Protein AF-A0A1D6KXY2-F1 (afdb_monomer)

Mean predicted aligned error: 9.14 Å

Nearest PDB structures (foldseek):
  8qtt-assembly4_H  TM=9.570E-01  e=3.063E-18  Arabidopsis thaliana
  1o9c-assembly1_A-2  TM=9.547E-01  e=3.865E-18  Nicotiana tabacum
  5nwk-assembly1_G  TM=9.557E-01  e=6.153E-18  Nicotiana tabacum
  1o9d-assembly1_A-2  TM=9.379E-01  e=3.362E-18  Nicotiana tabacum
  2o98-assembly1_A  TM=8.784E-01  e=1.421E-17  Nicotiana tabacum

Solvent-accessible surface area (backbone atoms only — not comparable to full-atom values): 11262 Å² total; per-residue (Å²): 118,70,71,62,54,52,53,51,51,54,33,46,46,52,69,78,48,56,73,93,70,71,82,67,58,73,51,73,68,55,49,50,41,46,50,52,51,53,49,51,57,53,49,54,51,52,52,51,42,55,53,47,55,54,50,28,55,53,30,50,76,67,69,37,58,73,59,22,52,54,43,48,57,52,41,52,53,50,50,52,53,49,47,54,54,37,52,55,50,46,50,46,36,68,75,44,53,47,77,25,38,88,45,66,70,51,35,30,51,44,32,33,48,48,15,52,40,28,44,57,49,32,72,77,44,60,73,67,62,18,50,56,21,46,50,51,18,51,53,26,41,50,58,20,44,56,50,32,69,75,72,42,59,79,74,34,68,68,49,46,52,42,41,51,56,49,18,49,40,27,37,77,72,64,71,31,56,70,60,13,52,53,46,42,48,64,51,51,68,56,49,72,53,83,88,57,87,78,57,88,60,55,61,62,47,64,77,69,107

Sequence (209 aa):
MCNRSIKKSRAYSLISSPKSGGGEELSVEERNLLSVAYKNVIGARRASWRIISSIEQKEEGRGNEAHAASIRAYRSKIETELARICDGILALLDSHLVPSAGGAESKVFYIKMKGDYHRYLAEFKSGAERKDAAESTMNAYKAAQDIALADLAPTHPIRLGLALNFSVFYYKILNSPDRACNLAKQVCFFSFYPPFVICFHFETLCDLF

Foldseek 3Di:
DVVVVVLLVLLVCCLVCVPPDDLAADDPSNLVSVCVNLCVVLVVLVVVLVVLVVVLVVCVVVVVVVVNVVSVVVSVVSLVVLVVSLVSLLCCLVPHQCVSDPDLLSNLSSLLVNLVSLLSNLLPDDDPSNVVSLVSNVVSLVVSQVSCVVHPDLPRPSNLVSLLVVLVSCVRRVVNNVVSVVSLVSSVVRCPDDDDPPPVPSVVVVVVD

Structure (mmCIF, N/CA/C/O backbone):
data_AF-A0A1D6KXY2-F1
#
_entry.id   AF-A0A1D6KXY2-F1
#
loop_
_atom_site.group_PDB
_atom_site.id
_atom_site.type_symbol
_atom_site.label_atom_id
_atom_site.label_alt_id
_atom_site.label_comp_id
_atom_site.label_asym_id
_atom_site.label_entity_id
_atom_site.label_seq_id
_atom_site.pdbx_PDB_ins_code
_atom_site.Cartn_x
_atom_site.Cartn_y
_atom_site.Cartn_z
_atom_site.occupancy
_atom_site.B_iso_or_equiv
_atom_site.auth_seq_id
_atom_site.auth_comp_id
_atom_site.auth_asym_id
_atom_site.auth_atom_id
_atom_site.pdbx_PDB_model_num
ATOM 1 N N . MET A 1 1 ? -29.856 16.093 -14.958 1.00 49.03 1 MET A N 1
ATOM 2 C CA . MET A 1 1 ? -28.503 16.708 -14.924 1.00 49.03 1 MET A CA 1
ATOM 3 C C . MET A 1 1 ? -28.209 17.477 -13.626 1.00 49.03 1 MET A C 1
ATOM 5 O O . MET A 1 1 ? -27.105 17.330 -13.119 1.00 49.03 1 MET A O 1
ATOM 9 N N . CYS A 1 2 ? -29.175 18.188 -13.024 1.00 52.84 2 CYS A N 1
ATOM 10 C CA . CYS A 1 2 ? -29.006 18.972 -11.782 1.00 52.84 2 CYS A CA 1
ATOM 11 C C . CYS A 1 2 ? -28.380 18.200 -10.590 1.00 52.84 2 CYS A C 1
ATOM 13 O O . CYS A 1 2 ? -27.407 18.644 -9.985 1.00 52.84 2 CYS A O 1
ATOM 15 N N . ASN A 1 3 ? -28.843 16.973 -10.324 1.00 56.81 3 ASN A N 1
ATOM 16 C CA . ASN A 1 3 ? -28.432 16.196 -9.145 1.00 56.81 3 ASN A CA 1
ATOM 17 C C . ASN A 1 3 ? -26.940 15.767 -9.161 1.00 56.81 3 ASN A C 1
ATOM 19 O O . ASN A 1 3 ? -26.303 15.617 -8.122 1.00 56.81 3 ASN A O 1
ATOM 23 N N . ARG A 1 4 ? -26.337 15.602 -10.350 1.00 55.88 4 ARG A N 1
ATOM 24 C CA . ARG A 1 4 ? -24.931 15.171 -10.488 1.00 55.88 4 ARG A CA 1
ATOM 25 C C . ARG A 1 4 ? -23.952 16.322 -10.242 1.00 55.88 4 ARG A C 1
ATOM 27 O O . ARG A 1 4 ? -22.882 16.092 -9.685 1.00 55.88 4 ARG A O 1
ATOM 34 N N . SER A 1 5 ? -24.327 17.542 -10.628 1.00 53.78 5 SER A N 1
ATOM 35 C CA . SER A 1 5 ? -23.527 18.748 -10.385 1.00 53.78 5 SER A CA 1
ATOM 36 C C . SER A 1 5 ? -23.542 19.147 -8.910 1.00 53.78 5 SER A C 1
ATOM 38 O O . SER A 1 5 ? -22.485 19.459 -8.374 1.00 53.78 5 SER A O 1
ATOM 40 N N . ILE A 1 6 ? -24.690 19.026 -8.230 1.00 59.69 6 ILE A N 1
ATOM 41 C CA . ILE A 1 6 ? -24.807 19.293 -6.785 1.00 59.69 6 ILE A CA 1
ATOM 42 C C . ILE A 1 6 ? -23.966 18.301 -5.969 1.00 59.69 6 ILE A C 1
ATOM 44 O O . ILE A 1 6 ? -23.231 18.693 -5.068 1.00 59.69 6 ILE A O 1
ATOM 48 N N . LYS A 1 7 ? -24.002 17.005 -6.311 1.00 58.66 7 LYS A N 1
ATOM 49 C CA . LYS A 1 7 ? -23.151 16.008 -5.637 1.00 58.66 7 LYS A CA 1
ATOM 50 C C . LYS A 1 7 ? -21.661 16.296 -5.830 1.00 58.66 7 LYS A C 1
ATOM 52 O O . LYS A 1 7 ? -20.888 16.134 -4.892 1.00 58.66 7 LYS A O 1
ATOM 57 N N . LYS A 1 8 ? -21.259 16.757 -7.022 1.00 58.88 8 LYS A N 1
ATOM 58 C CA . LYS A 1 8 ? -19.876 17.182 -7.284 1.00 58.88 8 LYS A CA 1
ATOM 59 C C . LYS A 1 8 ? -19.490 18.421 -6.478 1.00 58.88 8 LYS A C 1
ATOM 61 O O . LYS A 1 8 ? -18.405 18.419 -5.913 1.00 58.88 8 LYS A O 1
ATOM 66 N N . SER A 1 9 ? -20.346 19.443 -6.402 1.00 57.75 9 SER A N 1
ATOM 67 C CA . SER A 1 9 ? -20.040 20.660 -5.640 1.00 57.75 9 SER A CA 1
ATOM 68 C C . SER A 1 9 ? -19.969 20.394 -4.138 1.00 57.75 9 SER A C 1
ATOM 70 O O . SER A 1 9 ? -19.040 20.870 -3.498 1.00 57.75 9 SER A O 1
ATOM 72 N N . ARG A 1 10 ? -20.872 19.570 -3.588 1.00 63.81 10 ARG A N 1
ATOM 73 C CA . ARG A 1 10 ? -20.861 19.192 -2.165 1.00 63.81 10 ARG A CA 1
ATOM 74 C C . ARG A 1 10 ? -19.658 18.320 -1.806 1.00 63.81 10 ARG A C 1
ATOM 76 O O . ARG A 1 10 ? -19.055 18.498 -0.755 1.00 63.81 10 ARG A O 1
ATOM 83 N N . ALA A 1 11 ? -19.259 17.407 -2.691 1.00 61.78 11 ALA A N 1
ATOM 84 C CA . ALA A 1 11 ? -18.009 16.678 -2.510 1.00 61.78 11 ALA A CA 1
ATOM 85 C C . ALA A 1 11 ? -16.798 17.619 -2.581 1.00 61.78 11 ALA A C 1
ATOM 87 O O . ALA A 1 11 ? -15.905 17.521 -1.749 1.00 61.78 11 ALA A O 1
ATOM 88 N N . TYR A 1 12 ? -16.786 18.561 -3.530 1.00 62.44 12 TYR A N 1
ATOM 89 C CA . TYR A 1 12 ? -15.715 19.548 -3.636 1.00 62.44 12 TYR A CA 1
ATOM 90 C C . TYR A 1 12 ? -15.635 20.426 -2.386 1.00 62.44 12 TYR A C 1
ATOM 92 O O . TYR A 1 12 ? -14.537 20.621 -1.893 1.00 62.44 12 TYR A O 1
ATOM 100 N N . SER A 1 13 ? -16.763 20.870 -1.817 1.00 63.78 13 SER A N 1
ATOM 101 C CA . SER A 1 13 ? -16.771 21.660 -0.579 1.00 63.78 13 SER A CA 1
ATOM 102 C C . SER A 1 13 ? -16.260 20.871 0.625 1.00 63.78 13 SER A C 1
ATOM 104 O O . SER A 1 13 ? -15.518 21.422 1.428 1.00 63.78 13 SER A O 1
ATOM 106 N N . LEU A 1 14 ? -16.600 19.579 0.731 1.00 63.47 14 LEU A N 1
ATOM 107 C CA . LEU A 1 14 ? -16.055 18.698 1.773 1.00 63.47 14 LEU A CA 1
ATOM 108 C C . LEU A 1 14 ? -14.534 18.503 1.628 1.00 63.47 14 LEU A C 1
ATOM 110 O O . LEU A 1 14 ? -13.845 18.342 2.629 1.00 63.47 14 LEU A O 1
ATOM 114 N N . ILE A 1 15 ? -14.016 18.528 0.393 1.00 61.56 15 ILE A N 1
ATOM 115 C CA . ILE A 1 15 ? -12.585 18.380 0.076 1.00 61.56 15 ILE A CA 1
ATOM 116 C C . ILE A 1 15 ? -11.818 19.697 0.265 1.00 61.56 15 ILE A C 1
ATOM 118 O O . ILE A 1 15 ? -10.699 19.690 0.770 1.00 61.56 15 ILE A O 1
ATOM 122 N N . SER A 1 16 ? -12.385 20.824 -0.169 1.00 57.72 16 SER A N 1
ATOM 123 C CA . SER A 1 16 ? -11.736 22.142 -0.151 1.00 57.72 16 SER A CA 1
ATOM 124 C C . SER A 1 16 ? -11.836 22.838 1.201 1.00 57.72 16 SER A C 1
ATOM 126 O O . SER A 1 16 ? -11.059 23.739 1.502 1.00 57.72 16 SER A O 1
ATOM 128 N N . SER A 1 17 ? -12.824 22.455 1.998 1.00 57.25 17 SER A N 1
ATOM 129 C CA . SER A 1 17 ? -13.054 22.965 3.340 1.00 57.25 17 SER A CA 1
ATOM 130 C C . SER A 1 17 ? -13.476 21.782 4.201 1.00 57.25 17 SER A C 1
ATOM 132 O O . SER A 1 17 ? -14.663 21.657 4.519 1.00 57.25 17 SER A O 1
ATOM 134 N N . PRO A 1 18 ? -12.535 20.884 4.567 1.00 52.81 18 PRO A N 1
ATOM 135 C CA . PRO A 1 18 ? -12.809 19.977 5.670 1.00 52.81 18 PRO A CA 1
ATOM 136 C C . PRO A 1 18 ? -13.243 20.880 6.816 1.00 52.81 18 PRO A C 1
ATOM 138 O O . PRO A 1 18 ? -12.549 21.858 7.083 1.00 52.81 18 PRO A O 1
ATOM 141 N N . LYS A 1 19 ? -14.434 20.672 7.390 1.00 51.97 19 LYS A N 1
ATOM 142 C CA . LYS A 1 19 ? -14.932 21.542 8.460 1.00 51.97 19 LYS A CA 1
ATOM 143 C C . LYS A 1 19 ? -13.846 21.633 9.541 1.00 51.97 19 LYS A C 1
ATOM 145 O O . LYS A 1 19 ? -13.713 20.734 10.360 1.00 51.97 19 LYS A O 1
ATOM 150 N N . SER A 1 20 ? -13.056 22.709 9.543 1.00 43.19 20 SER A N 1
ATOM 151 C CA . SER A 1 20 ? -11.998 22.963 10.527 1.00 43.19 20 SER A CA 1
ATOM 152 C C . SER A 1 20 ? -12.596 23.487 11.838 1.00 43.19 20 SER A C 1
ATOM 154 O O . SER A 1 20 ? -12.025 24.352 12.490 1.00 43.19 20 SER A O 1
ATOM 156 N N . GLY A 1 21 ? -13.763 22.972 12.229 1.00 38.00 21 GLY A N 1
ATOM 157 C CA . GLY A 1 21 ? -14.491 23.383 13.422 1.00 38.00 21 GLY A CA 1
ATOM 158 C C . GLY A 1 21 ? -15.559 22.356 13.787 1.00 38.00 21 GLY A C 1
ATOM 159 O O . GLY A 1 21 ? -16.562 22.244 13.088 1.00 38.00 21 GLY A O 1
ATOM 160 N N . GLY A 1 22 ? -15.318 21.631 14.884 1.00 45.59 22 GLY A N 1
ATOM 161 C CA . GLY A 1 22 ? -16.210 20.633 15.484 1.00 45.59 22 GLY A CA 1
ATOM 162 C C . GLY A 1 22 ? -15.939 19.220 14.974 1.00 45.59 22 GLY A C 1
ATOM 163 O O . GLY A 1 22 ? -16.174 18.944 13.805 1.00 45.59 22 GLY A O 1
ATOM 164 N N . GLY A 1 23 ? -15.444 18.326 15.839 1.00 61.59 23 GLY A N 1
ATOM 165 C CA . GLY A 1 23 ? -15.161 16.910 15.552 1.00 61.59 23 GLY A CA 1
ATOM 166 C C . GLY A 1 23 ? -16.408 16.058 15.283 1.00 61.59 23 GLY A C 1
ATOM 167 O O . GLY A 1 23 ? -16.558 14.989 15.864 1.00 61.59 23 GLY A O 1
ATOM 168 N N . GLU A 1 24 ? -17.314 16.545 14.438 1.00 74.19 24 GLU A N 1
ATOM 169 C CA . GLU A 1 24 ? -18.529 15.856 14.027 1.00 74.19 24 GLU A CA 1
ATOM 170 C C . GLU A 1 24 ? -18.191 14.714 13.062 1.00 74.19 24 GLU A C 1
ATOM 172 O O . GLU A 1 24 ? -17.424 14.866 12.104 1.00 74.19 24 GLU A O 1
ATOM 177 N N . GLU A 1 25 ? -18.787 13.553 13.310 1.00 83.88 25 GLU A N 1
ATOM 178 C CA . GLU A 1 25 ? -18.702 12.412 12.408 1.00 83.88 25 GLU A CA 1
ATOM 179 C C . GLU A 1 25 ? -19.462 12.710 11.105 1.00 83.88 25 GLU A C 1
ATOM 181 O O . GLU A 1 25 ? -20.605 13.170 11.129 1.00 83.88 25 GLU A O 1
ATOM 186 N N . LEU A 1 26 ? -18.856 12.415 9.947 1.00 83.94 26 LEU A N 1
ATOM 187 C CA . LEU A 1 26 ? -19.574 12.498 8.671 1.00 83.94 26 LEU A CA 1
ATOM 188 C C . LEU A 1 26 ? -20.733 11.498 8.643 1.00 83.94 26 LEU A C 1
ATOM 190 O O . LEU A 1 26 ? -20.547 10.308 8.937 1.00 83.94 26 LEU A O 1
ATOM 194 N N . SER A 1 27 ? -21.889 11.957 8.162 1.00 85.31 27 SER A N 1
ATOM 195 C CA . SER A 1 27 ? -23.018 11.074 7.867 1.00 85.31 27 SER A CA 1
ATOM 196 C C . SER A 1 27 ? -22.638 10.002 6.834 1.00 85.31 27 SER A C 1
ATOM 198 O O . SER A 1 27 ? -21.698 10.162 6.048 1.00 85.31 27 SER A O 1
ATOM 200 N N . VAL A 1 28 ? -23.396 8.901 6.786 1.00 81.31 28 VAL A N 1
ATOM 201 C CA . VAL A 1 28 ? -23.182 7.819 5.803 1.00 81.31 28 VAL A CA 1
ATOM 202 C C . VAL A 1 28 ? -23.218 8.358 4.366 1.00 81.31 28 VAL A C 1
ATOM 204 O O . VAL A 1 28 ? -22.409 7.955 3.528 1.00 81.31 28 VAL A O 1
ATOM 207 N N . GLU A 1 29 ? -24.109 9.312 4.073 1.00 83.38 29 GLU A N 1
ATOM 208 C CA . GLU A 1 29 ? -24.184 9.947 2.755 1.00 83.38 29 GLU A CA 1
ATOM 209 C C . GLU A 1 29 ? -22.927 10.774 2.445 1.00 83.38 29 GLU A C 1
ATOM 211 O O . GLU A 1 29 ? -22.356 10.636 1.363 1.00 83.38 29 GLU A O 1
ATOM 216 N N . GLU A 1 30 ? -22.442 11.580 3.392 1.00 84.88 30 GLU A N 1
ATOM 217 C CA . GLU A 1 30 ? -21.239 12.404 3.211 1.00 84.88 30 GLU A CA 1
ATOM 218 C C . GLU A 1 30 ? -19.974 11.557 3.065 1.00 84.88 30 GLU A C 1
ATOM 220 O O . GLU A 1 30 ? -19.158 11.815 2.177 1.00 84.88 30 GLU A O 1
ATOM 225 N N . ARG A 1 31 ? -19.851 10.487 3.857 1.00 86.62 31 ARG A N 1
ATOM 226 C CA . ARG A 1 31 ? -18.776 9.493 3.746 1.00 86.62 31 ARG A CA 1
ATOM 227 C C . ARG A 1 31 ? -18.756 8.832 2.368 1.00 86.62 31 ARG A C 1
ATOM 229 O O . ARG A 1 31 ? -17.699 8.726 1.739 1.00 86.62 31 ARG A O 1
ATOM 236 N N . ASN A 1 32 ? -19.923 8.424 1.871 1.00 83.44 32 ASN A N 1
ATOM 237 C CA . ASN A 1 32 ? -20.054 7.825 0.545 1.00 83.44 32 ASN A CA 1
ATOM 238 C C . ASN A 1 32 ? -19.721 8.829 -0.568 1.00 83.44 32 ASN A C 1
ATOM 240 O O . ASN A 1 32 ? -19.015 8.479 -1.516 1.00 83.44 32 ASN A O 1
ATOM 244 N N . LEU A 1 33 ? -20.169 10.084 -0.449 1.00 86.56 33 LEU A N 1
ATOM 245 C CA . LEU A 1 33 ? -19.841 11.149 -1.402 1.00 86.56 33 LEU A CA 1
ATOM 246 C C . LEU A 1 33 ? -18.334 11.426 -1.454 1.00 86.56 33 LEU A C 1
ATOM 248 O O . LEU A 1 33 ? -17.771 11.483 -2.550 1.00 86.56 33 LEU A O 1
ATOM 252 N N . LEU A 1 34 ? -17.682 11.538 -0.293 1.00 86.94 34 LEU A N 1
ATOM 253 C CA . LEU A 1 34 ? -16.235 11.722 -0.181 1.00 86.94 34 LEU A CA 1
ATOM 254 C C . LEU A 1 34 ? -15.480 10.575 -0.865 1.00 86.94 34 LEU A C 1
ATOM 256 O O . LEU A 1 34 ? -14.610 10.804 -1.708 1.00 86.94 34 LEU A O 1
ATOM 260 N N . SER A 1 35 ? -15.855 9.334 -0.544 1.00 85.38 35 SER A N 1
ATOM 261 C CA . SER A 1 35 ? -15.225 8.136 -1.098 1.00 85.38 35 SER A CA 1
ATOM 262 C C . SER A 1 35 ? -15.372 8.057 -2.616 1.00 85.38 35 SER A C 1
ATOM 264 O O . SER A 1 35 ? -14.388 7.843 -3.326 1.00 85.38 35 SER A O 1
ATOM 266 N N . VAL A 1 36 ? -16.574 8.304 -3.146 1.00 85.75 36 VAL A N 1
ATOM 267 C CA . VAL A 1 36 ? -16.828 8.311 -4.594 1.00 85.75 36 VAL A CA 1
ATOM 268 C C . VAL A 1 36 ? -16.032 9.414 -5.291 1.00 85.75 36 VAL A C 1
ATOM 270 O O . VAL A 1 36 ? -15.468 9.175 -6.362 1.00 85.75 36 VAL A O 1
ATOM 273 N N . ALA A 1 37 ? -15.957 10.610 -4.705 1.00 88.06 37 ALA A N 1
ATOM 274 C CA . ALA A 1 37 ? -15.220 11.727 -5.283 1.00 88.06 37 ALA A CA 1
ATOM 275 C C . ALA A 1 37 ? -13.727 11.411 -5.407 1.00 88.06 37 ALA A C 1
ATOM 277 O O . ALA A 1 37 ? -13.187 11.444 -6.517 1.00 88.06 37 ALA A O 1
ATOM 278 N N . TYR A 1 38 ? -13.082 11.013 -4.309 1.00 89.00 38 TYR A N 1
ATOM 279 C CA . TYR A 1 38 ? -11.666 10.667 -4.349 1.00 89.00 38 TYR A CA 1
ATOM 280 C C . TYR A 1 38 ? -11.391 9.416 -5.191 1.00 89.00 38 TYR A C 1
ATOM 282 O O . TYR A 1 38 ? -10.398 9.403 -5.919 1.00 89.00 38 TYR A O 1
ATOM 290 N N . LYS A 1 39 ? -12.263 8.393 -5.170 1.00 88.31 39 LYS A N 1
ATOM 291 C CA . LYS A 1 39 ? -12.136 7.193 -6.022 1.00 88.31 39 LYS A CA 1
ATOM 292 C C . LYS A 1 39 ? -12.137 7.548 -7.509 1.00 88.31 39 LYS A C 1
ATOM 294 O O . LYS A 1 39 ? -11.349 6.982 -8.263 1.00 88.31 39 LYS A O 1
ATOM 299 N N . ASN A 1 40 ? -12.985 8.482 -7.936 1.00 86.00 40 ASN A N 1
ATOM 300 C CA . ASN A 1 40 ? -13.034 8.919 -9.333 1.00 86.00 40 ASN A CA 1
ATOM 301 C C . ASN A 1 40 ? -11.760 9.669 -9.738 1.00 86.00 40 ASN A C 1
ATOM 303 O O . ASN A 1 40 ? -11.184 9.375 -10.785 1.00 86.00 40 ASN A O 1
ATOM 307 N N . VAL A 1 41 ? -11.301 10.604 -8.899 1.00 89.69 41 VAL A N 1
ATOM 308 C CA . VAL A 1 41 ? -10.096 11.403 -9.172 1.00 89.69 41 VAL A CA 1
ATOM 309 C C . VAL A 1 41 ? -8.854 10.510 -9.224 1.00 89.69 41 VAL A C 1
ATOM 311 O O . VAL A 1 41 ? -8.126 10.521 -10.219 1.00 89.69 41 VAL A O 1
ATOM 314 N N . ILE A 1 42 ? -8.643 9.674 -8.200 1.00 89.81 42 ILE A N 1
ATOM 315 C CA . ILE A 1 42 ? -7.488 8.767 -8.156 1.00 89.81 42 ILE A CA 1
ATOM 316 C C . ILE A 1 42 ? -7.585 7.676 -9.230 1.00 89.81 42 ILE A C 1
ATOM 318 O O . ILE A 1 42 ? -6.575 7.289 -9.812 1.00 89.81 42 ILE A O 1
ATOM 322 N N . GLY A 1 43 ? -8.793 7.193 -9.539 1.00 89.75 43 GLY A N 1
ATOM 323 C CA . GLY A 1 43 ? -9.033 6.174 -10.559 1.00 89.75 43 GLY A CA 1
ATOM 324 C C . GLY A 1 43 ? -8.632 6.644 -11.954 1.00 89.75 43 GLY A C 1
ATOM 325 O O . GLY A 1 43 ? -7.918 5.924 -12.651 1.00 89.75 43 GLY A O 1
ATOM 326 N N . ALA A 1 44 ? -9.014 7.871 -12.324 1.00 90.81 44 ALA A N 1
ATOM 327 C CA . ALA A 1 44 ? -8.620 8.478 -13.593 1.00 90.81 44 ALA A CA 1
ATOM 328 C C . ALA A 1 44 ? -7.093 8.600 -13.709 1.00 90.81 44 ALA A C 1
ATOM 330 O O . ALA A 1 44 ? -6.516 8.187 -14.713 1.00 90.81 44 ALA A O 1
ATOM 331 N N . ARG A 1 45 ? -6.420 9.086 -12.658 1.00 92.81 45 ARG A N 1
ATOM 332 C CA . ARG A 1 45 ? -4.956 9.231 -12.656 1.00 92.81 45 ARG A CA 1
ATOM 333 C C . ARG A 1 45 ? -4.211 7.902 -12.665 1.00 92.81 45 ARG A C 1
ATOM 335 O O . ARG A 1 45 ? -3.240 7.769 -13.401 1.00 92.81 45 ARG A O 1
ATOM 342 N N . ARG A 1 46 ? -4.694 6.889 -11.940 1.00 94.75 46 ARG A N 1
ATOM 343 C CA . ARG A 1 46 ? -4.122 5.532 -11.984 1.00 94.75 46 ARG A CA 1
ATOM 344 C C . ARG A 1 46 ? -4.286 4.886 -13.359 1.00 94.75 46 ARG A C 1
ATOM 346 O O . ARG A 1 46 ? -3.387 4.175 -13.795 1.00 94.75 46 ARG A O 1
ATOM 353 N N . ALA A 1 47 ? -5.406 5.117 -14.047 1.00 94.50 47 ALA A N 1
ATOM 354 C CA . ALA A 1 47 ? -5.590 4.649 -15.420 1.00 94.50 47 ALA A CA 1
ATOM 355 C C . ALA A 1 47 ? -4.599 5.328 -16.378 1.00 94.50 47 ALA A C 1
ATOM 357 O O . ALA A 1 47 ? -3.910 4.630 -17.119 1.00 94.50 47 ALA A O 1
ATOM 358 N N . SER A 1 48 ? -4.457 6.657 -16.300 1.00 95.50 48 SER A N 1
ATOM 359 C CA . SER A 1 48 ? -3.453 7.399 -17.075 1.00 95.50 48 SER A CA 1
ATOM 360 C C . SER A 1 48 ? -2.038 6.891 -16.804 1.00 95.50 48 SER A C 1
ATOM 362 O O . SER A 1 48 ? -1.307 6.620 -17.749 1.00 95.50 48 SER A O 1
ATOM 364 N N . TRP A 1 49 ? -1.675 6.695 -15.534 1.00 97.00 49 TRP A N 1
ATOM 365 C CA . TRP A 1 49 ? -0.363 6.179 -15.151 1.00 97.00 49 TRP A CA 1
ATOM 366 C C . TRP A 1 49 ? -0.084 4.808 -15.775 1.00 97.00 49 TRP A C 1
ATOM 368 O O . TRP A 1 49 ? 0.933 4.652 -16.435 1.00 97.00 49 TRP A O 1
ATOM 378 N N . ARG A 1 50 ? -1.013 3.842 -15.687 1.00 95.00 50 ARG A N 1
ATOM 379 C CA . ARG A 1 50 ? -0.830 2.512 -16.308 1.00 95.00 50 ARG A CA 1
ATOM 380 C C . ARG A 1 50 ? -0.625 2.575 -17.817 1.00 95.00 50 ARG A C 1
ATOM 382 O O . ARG A 1 50 ? 0.205 1.841 -18.344 1.00 95.00 50 ARG A O 1
ATOM 389 N N . ILE A 1 51 ? -1.392 3.423 -18.503 1.00 96.31 51 ILE A N 1
ATOM 390 C CA . ILE A 1 51 ? -1.272 3.598 -19.955 1.00 96.31 51 ILE A CA 1
ATOM 391 C C . ILE A 1 51 ? 0.112 4.153 -20.289 1.00 96.31 51 ILE A C 1
ATOM 393 O O . ILE A 1 51 ? 0.811 3.577 -21.116 1.00 96.31 51 ILE A O 1
ATOM 397 N N . ILE A 1 52 ? 0.528 5.228 -19.617 1.00 96.75 52 ILE A N 1
ATOM 398 C CA . ILE A 1 52 ? 1.820 5.872 -19.864 1.00 96.75 52 ILE A CA 1
ATOM 399 C C . ILE A 1 52 ? 2.987 4.938 -19.528 1.00 96.75 52 ILE A C 1
ATOM 401 O O . ILE A 1 52 ? 3.881 4.806 -20.356 1.00 96.75 52 ILE A O 1
ATOM 405 N N . SER A 1 53 ? 2.946 4.218 -18.403 1.00 95.31 53 SER A N 1
ATOM 406 C CA . SER A 1 53 ? 3.971 3.222 -18.055 1.00 95.31 53 SER A CA 1
ATOM 407 C C . SER A 1 53 ? 4.050 2.083 -19.081 1.00 95.31 53 SER A C 1
ATOM 409 O O . SER A 1 53 ? 5.136 1.606 -19.395 1.00 95.31 53 SER A O 1
ATOM 411 N N . SER A 1 54 ? 2.916 1.654 -19.653 1.00 96.00 54 SER A N 1
ATOM 412 C CA . SER A 1 54 ? 2.906 0.641 -20.719 1.00 96.00 54 SER A CA 1
ATOM 413 C C . SER A 1 54 ? 3.493 1.167 -22.033 1.00 96.00 54 SER A C 1
ATOM 415 O O . SER A 1 54 ? 4.152 0.415 -22.750 1.00 96.00 54 SER A O 1
ATOM 417 N N . ILE A 1 55 ? 3.263 2.442 -22.366 1.00 96.38 55 ILE A N 1
ATOM 418 C CA . ILE A 1 55 ? 3.859 3.077 -23.550 1.00 96.38 55 ILE A CA 1
ATOM 419 C C . ILE A 1 55 ? 5.369 3.266 -23.347 1.00 96.38 55 ILE A C 1
ATOM 421 O O . ILE A 1 55 ? 6.124 2.964 -24.264 1.00 96.38 55 ILE A O 1
ATOM 425 N N . GLU A 1 56 ? 5.812 3.684 -22.155 1.00 95.81 56 GLU A N 1
ATOM 426 C CA .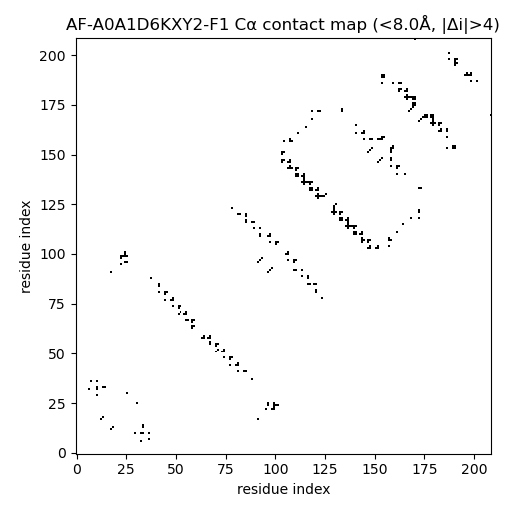 GLU A 1 56 ? 7.239 3.797 -21.806 1.00 95.81 56 GLU A CA 1
ATOM 427 C C . GLU A 1 56 ? 7.961 2.467 -22.030 1.00 95.81 56 GLU A C 1
ATOM 429 O O . GLU A 1 56 ? 8.898 2.423 -22.819 1.00 95.81 56 GLU A O 1
ATOM 434 N N . GLN A 1 57 ? 7.451 1.370 -21.456 1.00 94.50 57 GLN A N 1
ATOM 435 C CA . GLN A 1 57 ? 8.032 0.033 -21.639 1.00 94.50 57 GLN A CA 1
ATOM 436 C C . GLN A 1 57 ? 8.100 -0.399 -23.112 1.00 94.50 57 GLN A C 1
ATOM 438 O O . GLN A 1 57 ? 9.049 -1.065 -23.524 1.00 94.50 57 GLN A O 1
ATOM 443 N N . LYS A 1 58 ? 7.100 -0.036 -23.928 1.00 95.62 58 LYS A N 1
ATOM 444 C CA . LYS A 1 58 ? 7.093 -0.352 -25.366 1.00 95.62 58 LYS A CA 1
ATOM 445 C C . LYS A 1 58 ? 8.139 0.446 -26.142 1.00 95.62 58 LYS A C 1
ATOM 447 O O . LYS A 1 58 ? 8.748 -0.113 -27.049 1.00 95.62 58 LYS A O 1
ATOM 452 N N . GLU A 1 59 ? 8.332 1.724 -25.822 1.00 95.31 59 GLU A N 1
ATOM 453 C CA . GLU A 1 59 ? 9.339 2.565 -26.481 1.00 95.31 59 GLU A CA 1
ATOM 454 C C . GLU A 1 59 ? 10.766 2.219 -26.031 1.00 95.31 59 GLU A C 1
ATOM 456 O O . GLU A 1 59 ? 11.664 2.170 -26.871 1.00 95.31 59 GLU A O 1
ATOM 461 N N . GLU A 1 60 ? 10.964 1.873 -24.754 1.00 93.75 60 GLU A N 1
ATOM 462 C CA . GLU A 1 60 ? 12.225 1.309 -24.246 1.00 93.75 60 GLU A CA 1
ATOM 463 C C . GLU A 1 60 ? 12.568 -0.002 -24.970 1.00 93.75 60 GLU A C 1
ATOM 465 O O . GLU A 1 60 ? 13.674 -0.163 -25.481 1.00 93.75 60 GLU A O 1
ATOM 470 N N . GLY A 1 61 ? 11.595 -0.908 -25.135 1.00 95.25 61 GLY A N 1
ATOM 471 C CA . GLY A 1 61 ? 11.781 -2.156 -25.885 1.00 95.25 61 GLY A CA 1
ATOM 472 C C . GLY A 1 61 ? 12.078 -1.972 -27.383 1.00 95.25 61 GLY A C 1
ATOM 473 O O . GLY A 1 61 ? 12.588 -2.890 -28.021 1.00 95.25 61 GLY A O 1
ATOM 474 N N . ARG A 1 62 ? 11.783 -0.795 -27.953 1.00 95.38 62 ARG A N 1
ATOM 475 C CA . ARG A 1 62 ? 12.126 -0.415 -29.337 1.00 95.38 62 ARG A CA 1
ATOM 476 C C . ARG A 1 62 ? 13.496 0.265 -29.451 1.00 95.38 62 ARG A C 1
ATOM 478 O O . ARG A 1 62 ? 13.906 0.581 -30.564 1.00 95.38 62 ARG A O 1
ATOM 485 N N . GLY A 1 63 ? 14.183 0.519 -28.333 1.00 93.75 63 GLY A N 1
ATOM 486 C CA . GLY A 1 63 ? 15.442 1.270 -28.290 1.00 93.75 63 GLY A CA 1
ATOM 487 C C . GLY A 1 63 ? 15.275 2.769 -28.559 1.00 93.75 63 GLY A C 1
ATOM 488 O O . GLY A 1 63 ? 16.231 3.451 -28.926 1.00 93.75 63 GLY A O 1
ATOM 489 N N . ASN A 1 64 ? 14.058 3.299 -28.417 1.00 92.88 64 ASN A N 1
ATOM 490 C CA . ASN A 1 64 ? 13.741 4.684 -28.743 1.00 92.88 64 ASN A CA 1
ATOM 491 C C . ASN A 1 64 ? 13.926 5.603 -27.525 1.00 92.88 64 ASN A C 1
ATOM 493 O O . ASN A 1 64 ? 12.972 6.180 -26.997 1.00 92.88 64 ASN A O 1
ATOM 497 N N . GLU A 1 65 ? 15.173 5.736 -27.073 1.00 93.25 65 GLU A N 1
ATOM 498 C CA . GLU A 1 65 ? 15.531 6.401 -25.810 1.00 93.25 65 GLU A CA 1
ATOM 499 C C . GLU A 1 65 ? 15.012 7.841 -25.693 1.00 93.25 65 GLU A C 1
ATOM 501 O O . GLU A 1 65 ? 14.571 8.264 -24.624 1.00 93.25 65 GLU A O 1
ATOM 506 N N . ALA A 1 66 ? 14.998 8.601 -26.793 1.00 93.94 66 ALA A N 1
ATOM 507 C CA . ALA A 1 66 ? 14.495 9.975 -26.792 1.00 93.94 66 ALA A CA 1
ATOM 508 C C .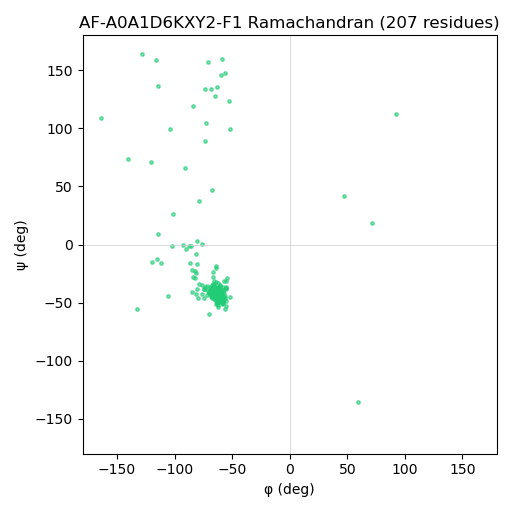 ALA A 1 66 ? 12.986 10.039 -26.489 1.00 93.94 66 ALA A C 1
ATOM 510 O O . ALA A 1 66 ? 12.536 10.875 -25.697 1.00 93.94 66 ALA A O 1
ATOM 511 N N . HIS A 1 67 ? 12.199 9.136 -27.081 1.00 93.31 67 HIS A N 1
ATOM 512 C CA . HIS A 1 67 ? 10.766 9.054 -26.806 1.00 93.31 6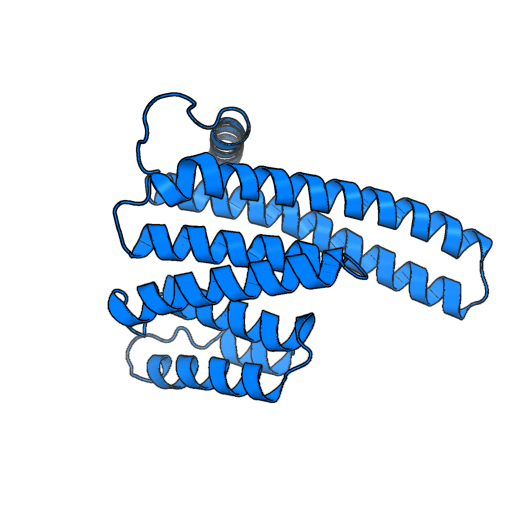7 HIS A CA 1
ATOM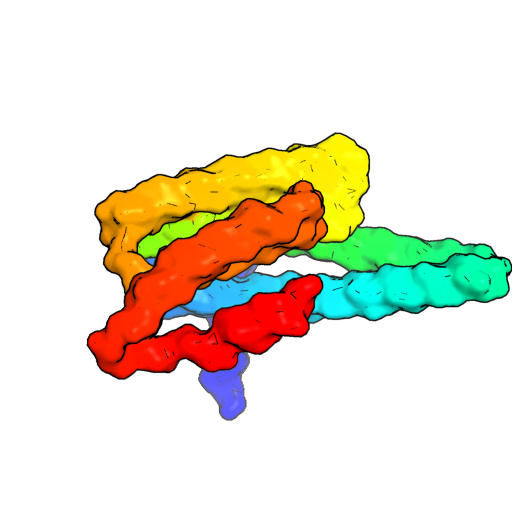 513 C C . HIS A 1 67 ? 10.515 8.490 -25.407 1.00 93.31 67 HIS A C 1
ATOM 515 O O . HIS A 1 67 ? 9.714 9.063 -24.668 1.00 93.31 67 HIS A O 1
ATOM 521 N N . ALA A 1 68 ? 11.245 7.444 -25.007 1.00 95.25 68 ALA A N 1
ATOM 522 C CA . ALA A 1 68 ? 11.171 6.880 -23.662 1.00 95.25 68 ALA A CA 1
ATOM 523 C C . ALA A 1 68 ? 11.448 7.941 -22.582 1.00 95.25 68 ALA A C 1
ATOM 525 O O . ALA A 1 68 ? 10.679 8.065 -21.631 1.00 95.25 68 ALA A O 1
ATOM 526 N N . ALA A 1 69 ? 12.469 8.787 -22.759 1.00 95.69 69 ALA A N 1
ATOM 527 C CA . ALA A 1 69 ? 12.780 9.880 -21.837 1.00 95.69 69 ALA A CA 1
ATOM 528 C C . ALA A 1 69 ? 11.647 10.920 -21.734 1.00 95.69 69 ALA A C 1
ATOM 530 O O . ALA A 1 69 ? 11.300 11.351 -20.631 1.00 95.69 69 ALA A O 1
ATOM 531 N N . SER A 1 70 ? 11.029 11.295 -22.860 1.00 95.94 70 SER A N 1
ATOM 532 C CA . SER A 1 70 ? 9.875 12.207 -22.881 1.00 95.94 70 SER A CA 1
ATOM 533 C C . SER A 1 70 ? 8.659 11.609 -22.159 1.00 95.94 70 SER A C 1
ATOM 535 O O . SER A 1 70 ? 8.023 12.265 -21.326 1.00 95.94 70 SER A O 1
ATOM 537 N N . ILE A 1 71 ? 8.375 10.327 -22.406 1.00 96.88 71 ILE A N 1
ATOM 538 C CA . ILE A 1 71 ? 7.281 9.596 -21.757 1.00 96.88 71 ILE A CA 1
ATOM 539 C C . ILE A 1 71 ? 7.535 9.472 -20.252 1.00 96.88 71 ILE A C 1
ATOM 541 O O . ILE A 1 71 ? 6.628 9.721 -19.459 1.00 96.88 71 ILE A O 1
ATOM 545 N N . ARG A 1 72 ? 8.772 9.178 -19.843 1.00 96.69 72 ARG A N 1
ATOM 546 C CA . ARG A 1 72 ? 9.194 9.103 -18.440 1.00 96.69 72 ARG A CA 1
ATOM 547 C C . ARG A 1 72 ? 8.984 10.421 -17.700 1.00 96.69 72 ARG A C 1
ATOM 549 O O . ARG A 1 72 ? 8.452 10.432 -16.589 1.00 96.69 72 ARG A O 1
ATOM 556 N N . ALA A 1 73 ? 9.333 11.544 -18.329 1.00 96.56 73 ALA A N 1
ATOM 557 C CA . ALA A 1 73 ? 9.070 12.870 -17.774 1.00 96.56 73 ALA A CA 1
ATOM 558 C C . ALA A 1 73 ? 7.561 13.122 -17.593 1.00 96.56 73 ALA A C 1
ATOM 560 O O . ALA A 1 73 ? 7.138 13.694 -16.586 1.00 96.56 73 ALA A O 1
ATOM 561 N N . TYR A 1 74 ? 6.729 12.661 -18.532 1.00 96.62 74 TYR A N 1
ATOM 562 C CA . TYR A 1 74 ? 5.275 12.753 -18.406 1.00 96.62 74 TYR A CA 1
ATOM 563 C C . TYR A 1 74 ? 4.717 11.827 -17.314 1.00 96.62 74 TYR A C 1
ATOM 565 O O . TYR A 1 74 ? 3.880 12.259 -16.518 1.00 96.62 74 TYR A O 1
ATOM 573 N N . ARG A 1 75 ? 5.227 10.593 -17.200 1.00 97.12 75 ARG A N 1
ATOM 574 C CA . ARG A 1 75 ? 4.888 9.669 -16.109 1.00 97.12 75 ARG A CA 1
ATOM 575 C C . ARG A 1 75 ? 5.179 10.292 -14.746 1.00 97.12 75 ARG A C 1
ATOM 577 O O . ARG A 1 75 ? 4.303 10.276 -13.887 1.00 97.12 75 ARG A O 1
ATOM 584 N N . SER A 1 76 ? 6.349 10.907 -14.572 1.00 96.88 76 SER A N 1
ATOM 585 C CA . SER A 1 76 ? 6.740 11.566 -13.317 1.00 96.88 76 SER A CA 1
ATOM 586 C C . SER A 1 76 ? 5.791 12.708 -12.915 1.00 96.88 76 SER A C 1
ATOM 588 O O . SER A 1 76 ? 5.471 12.873 -11.732 1.00 96.88 76 SER A O 1
ATOM 590 N N . LYS A 1 77 ? 5.240 13.454 -13.887 1.00 97.19 77 LYS A N 1
ATOM 591 C CA . LYS A 1 77 ? 4.185 14.452 -13.621 1.00 97.19 77 LYS A CA 1
ATOM 592 C C . LYS A 1 77 ? 2.907 13.794 -13.092 1.00 97.19 77 LYS A C 1
ATOM 594 O O . LYS A 1 77 ? 2.336 14.270 -12.113 1.00 97.19 77 LYS A O 1
ATOM 599 N N . ILE A 1 78 ? 2.482 12.680 -13.695 1.00 96.50 78 ILE A N 1
ATOM 600 C CA . ILE A 1 78 ? 1.311 11.917 -13.233 1.00 96.50 78 ILE A CA 1
ATOM 601 C C . ILE A 1 78 ? 1.546 11.351 -11.826 1.00 96.50 78 ILE A C 1
ATOM 603 O O . ILE A 1 78 ? 0.645 11.405 -10.993 1.00 96.50 78 ILE A O 1
ATOM 607 N N . GLU A 1 79 ? 2.743 10.837 -11.540 1.00 97.56 79 GLU A N 1
ATOM 608 C CA . GLU A 1 79 ? 3.117 10.318 -10.217 1.00 97.56 79 GLU A CA 1
ATOM 609 C C . GLU A 1 79 ? 3.099 11.409 -9.147 1.00 97.56 79 GLU A C 1
ATOM 611 O O . GLU A 1 79 ? 2.569 11.185 -8.061 1.00 97.56 79 GLU A O 1
ATOM 616 N N . THR A 1 80 ? 3.591 12.609 -9.466 1.00 96.88 80 THR A N 1
ATOM 617 C CA . THR A 1 80 ? 3.498 13.777 -8.576 1.00 96.88 80 THR A CA 1
ATOM 618 C C . THR A 1 80 ? 2.039 14.137 -8.276 1.00 96.88 80 THR A C 1
ATOM 620 O O . THR A 1 80 ? 1.681 14.388 -7.125 1.00 96.88 80 THR A O 1
ATOM 623 N N . GLU A 1 81 ? 1.163 14.123 -9.286 1.00 95.19 81 GLU A N 1
ATOM 624 C CA . GLU A 1 81 ? -0.270 14.358 -9.077 1.00 95.19 81 GLU A CA 1
ATOM 625 C C . GLU A 1 81 ? -0.926 13.260 -8.228 1.00 95.19 81 GLU A C 1
ATOM 627 O O . GLU A 1 81 ? -1.712 13.574 -7.333 1.00 95.19 81 GLU A O 1
ATOM 632 N N . LEU A 1 82 ? -0.601 11.988 -8.485 1.00 95.12 82 LEU A N 1
ATOM 633 C CA . LEU A 1 82 ? -1.078 10.846 -7.704 1.00 95.12 82 LEU A CA 1
ATOM 634 C C . LEU A 1 82 ? -0.656 10.957 -6.239 1.00 95.12 82 LEU A C 1
ATOM 636 O O . LEU A 1 82 ? -1.509 10.816 -5.364 1.00 95.12 82 LEU A O 1
ATOM 640 N N . ALA A 1 83 ? 0.623 11.247 -5.983 1.00 96.69 83 ALA A N 1
ATOM 641 C CA . ALA A 1 83 ? 1.158 11.434 -4.640 1.00 96.69 83 ALA A CA 1
ATOM 642 C C . ALA A 1 83 ? 0.411 12.555 -3.913 1.00 96.69 83 ALA A C 1
ATOM 644 O O . ALA A 1 83 ? -0.171 12.310 -2.864 1.00 96.69 83 ALA A O 1
ATOM 645 N N . ARG A 1 84 ? 0.264 13.729 -4.541 1.00 95.56 84 ARG A N 1
ATOM 646 C CA . ARG A 1 84 ? -0.472 14.861 -3.958 1.00 95.56 84 ARG A CA 1
ATOM 647 C C . ARG A 1 84 ? -1.927 14.522 -3.611 1.00 95.56 84 ARG A C 1
ATOM 649 O O . ARG A 1 84 ? -2.438 14.981 -2.592 1.00 95.56 84 ARG A O 1
ATOM 656 N N . ILE A 1 85 ? -2.618 13.749 -4.457 1.00 93.38 85 ILE A N 1
ATOM 657 C CA . ILE A 1 85 ? -3.996 13.306 -4.178 1.00 93.38 85 ILE A CA 1
ATOM 658 C C . ILE A 1 85 ? -4.018 12.358 -2.975 1.00 93.38 85 ILE A C 1
ATOM 660 O O . ILE A 1 85 ? -4.876 12.524 -2.108 1.00 93.38 85 ILE A O 1
ATOM 664 N N . CYS A 1 86 ? -3.104 11.382 -2.927 1.00 95.88 86 CYS A N 1
ATOM 665 C CA . CYS A 1 86 ? -2.972 10.442 -1.813 1.00 95.88 86 CYS A CA 1
ATOM 666 C C . CYS A 1 86 ? -2.637 11.165 -0.504 1.00 95.88 86 CYS A C 1
ATOM 668 O O . CYS A 1 86 ? -3.323 10.952 0.490 1.00 95.88 86 CYS A O 1
ATOM 670 N N . ASP A 1 87 ? -1.653 12.059 -0.507 1.00 95.31 87 ASP A N 1
ATOM 671 C CA . ASP A 1 87 ? -1.224 12.791 0.685 1.00 95.31 87 ASP A CA 1
ATOM 672 C C . ASP A 1 87 ? -2.359 13.660 1.239 1.00 95.31 87 ASP A C 1
ATOM 674 O O . ASP A 1 87 ? -2.600 13.676 2.444 1.00 95.31 87 ASP A O 1
ATOM 678 N N . GLY A 1 88 ? -3.137 14.310 0.363 1.00 92.50 88 GLY A N 1
ATOM 679 C CA . GLY A 1 88 ? -4.285 15.120 0.774 1.00 92.50 88 GLY A CA 1
ATOM 680 C C . GLY A 1 88 ? -5.381 14.323 1.493 1.00 92.50 88 GLY A C 1
ATOM 681 O O . GLY A 1 88 ? -5.913 14.785 2.501 1.00 92.50 88 GLY A O 1
ATOM 682 N N . ILE A 1 89 ? -5.727 13.123 1.009 1.00 93.25 89 ILE A N 1
ATOM 683 C CA . ILE A 1 89 ? -6.729 12.276 1.682 1.00 93.25 89 ILE A CA 1
ATOM 684 C C . ILE A 1 89 ? -6.168 11.583 2.921 1.00 93.25 89 ILE A C 1
ATOM 686 O O . ILE A 1 89 ? -6.893 11.433 3.898 1.00 93.25 89 ILE A O 1
ATOM 690 N N . LEU A 1 90 ? -4.89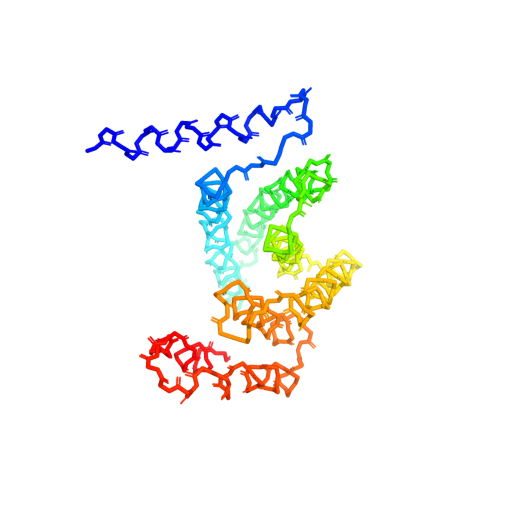5 11.183 2.910 1.00 96.19 90 LEU A N 1
ATOM 691 C CA . LEU A 1 90 ? -4.240 10.597 4.079 1.00 96.19 90 LEU A CA 1
ATOM 692 C C . LEU A 1 90 ? -4.188 11.606 5.231 1.00 96.19 90 LEU A C 1
ATOM 694 O O . LEU A 1 90 ? -4.570 11.261 6.346 1.00 96.19 90 LEU A O 1
ATOM 698 N N . ALA A 1 91 ? -3.841 12.864 4.944 1.00 93.94 91 ALA A N 1
ATOM 699 C CA . ALA A 1 91 ? -3.890 13.943 5.925 1.00 93.94 91 ALA A CA 1
ATOM 700 C C . ALA A 1 91 ? -5.307 14.136 6.491 1.00 93.94 91 ALA A C 1
ATOM 702 O O . ALA A 1 91 ? -5.472 14.177 7.705 1.00 93.94 91 ALA A O 1
ATOM 703 N N . LEU A 1 92 ? -6.334 14.178 5.632 1.00 90.81 92 LEU A N 1
ATOM 704 C CA . LEU A 1 92 ? -7.737 14.308 6.050 1.00 90.81 92 LEU A CA 1
ATOM 705 C C . LEU A 1 92 ? -8.217 13.124 6.912 1.00 90.81 92 LEU A C 1
ATOM 707 O O . LEU A 1 92 ? -8.968 13.310 7.874 1.00 90.81 92 LEU A O 1
ATOM 711 N N . LEU A 1 93 ? -7.801 11.904 6.563 1.00 93.81 93 LEU A N 1
ATOM 712 C CA . LEU A 1 93 ? -8.110 10.697 7.327 1.00 93.81 93 LEU A CA 1
ATOM 713 C C . LEU A 1 93 ? -7.495 10.764 8.725 1.00 93.81 93 LEU A C 1
ATOM 715 O O . LEU A 1 93 ? -8.197 10.504 9.699 1.00 93.81 93 LEU A O 1
ATOM 719 N N . ASP A 1 94 ? -6.225 11.154 8.817 1.00 94.31 94 ASP A N 1
ATOM 720 C CA . ASP A 1 94 ? -5.482 11.176 10.075 1.00 94.31 94 ASP A CA 1
ATOM 721 C C . ASP A 1 94 ? -5.884 12.339 10.988 1.00 94.31 94 ASP A C 1
ATOM 723 O O . ASP A 1 94 ? -5.985 12.149 12.199 1.00 94.31 94 ASP A O 1
ATOM 727 N N . SER A 1 95 ? -6.159 13.526 10.436 1.00 90.50 95 SER A N 1
ATOM 728 C CA . SER A 1 95 ? -6.483 14.710 11.240 1.00 90.50 95 SER A CA 1
ATOM 729 C C . SER A 1 95 ? -7.950 14.798 11.663 1.00 90.50 95 SER A C 1
ATOM 731 O O . SER A 1 95 ? -8.242 15.410 12.691 1.00 90.50 95 SER A O 1
ATOM 733 N N . HIS A 1 96 ? -8.879 14.229 10.885 1.00 87.50 96 HIS A N 1
ATOM 734 C CA . HIS A 1 96 ? -10.315 14.442 11.100 1.00 87.50 96 HIS A CA 1
ATOM 735 C C . HIS A 1 96 ? -11.141 13.156 11.087 1.00 87.50 96 HIS A C 1
ATOM 737 O O . HIS A 1 96 ? -11.846 12.893 12.056 1.00 87.50 96 HIS A O 1
ATOM 743 N N . LEU A 1 97 ? -11.073 12.349 10.023 1.00 91.19 97 LEU A N 1
ATOM 744 C CA . LEU A 1 97 ? -12.071 11.290 9.802 1.00 91.19 97 LEU A CA 1
ATOM 745 C C . LEU A 1 97 ? -11.884 10.068 10.704 1.00 91.19 97 LEU A C 1
ATOM 747 O O . LEU A 1 97 ? -12.862 9.533 11.217 1.00 91.19 97 LEU A O 1
ATOM 751 N N . VAL A 1 98 ? -10.644 9.608 10.898 1.00 92.94 98 VAL A N 1
ATOM 752 C CA . VAL A 1 98 ? -10.358 8.491 11.809 1.00 92.94 98 VAL A CA 1
ATOM 753 C C . VAL A 1 98 ? -10.615 8.903 13.267 1.00 92.94 98 VAL A C 1
ATOM 755 O O . VAL A 1 98 ? -11.279 8.132 13.960 1.00 92.94 98 VAL A O 1
ATOM 758 N N . PRO A 1 99 ? -10.182 10.094 13.740 1.00 92.75 99 PRO A N 1
ATOM 759 C CA . PRO A 1 99 ? -10.517 10.563 15.087 1.00 92.75 99 PRO A CA 1
ATOM 760 C C . PRO A 1 99 ? -12.014 10.782 15.350 1.00 92.75 99 PRO A C 1
ATOM 762 O O . PRO A 1 99 ? -12.449 10.562 16.476 1.00 92.75 99 PRO A O 1
ATOM 765 N N . SER A 1 100 ? -12.806 11.202 14.354 1.00 90.31 100 SER A N 1
ATOM 766 C CA . SER A 1 100 ? -14.249 11.452 14.531 1.00 90.31 100 SER A CA 1
ATOM 767 C C . SER A 1 100 ? -15.134 10.212 14.371 1.00 90.31 100 SER A C 1
ATOM 769 O O . SER A 1 100 ? -16.350 10.305 14.516 1.00 90.31 100 SER A O 1
ATOM 771 N N . ALA A 1 101 ? -14.561 9.045 14.069 1.00 91.50 101 ALA A N 1
ATOM 772 C CA . ALA A 1 101 ? -15.311 7.809 13.875 1.00 91.50 101 ALA A CA 1
ATOM 773 C C . ALA A 1 101 ? -15.845 7.247 15.205 1.00 91.50 101 ALA A C 1
ATOM 775 O O . ALA A 1 101 ? -15.088 6.652 15.974 1.00 91.50 101 ALA A O 1
ATOM 776 N N . GLY A 1 102 ? -17.150 7.393 15.461 1.00 88.31 102 GLY A N 1
ATOM 777 C CA . GLY A 1 102 ? -17.789 6.898 16.683 1.00 88.31 102 GLY A CA 1
ATOM 778 C C . GLY A 1 102 ? -18.139 5.407 16.663 1.00 88.31 102 GLY A C 1
ATOM 779 O O . GLY A 1 102 ? -18.224 4.783 17.719 1.00 88.31 102 GLY A O 1
ATOM 780 N N . GLY A 1 103 ? -18.326 4.815 15.478 1.00 91.69 103 GLY A N 1
ATOM 781 C CA . GLY A 1 103 ? -18.748 3.421 15.310 1.00 91.69 103 GLY A CA 1
ATOM 782 C C . GLY A 1 103 ? -17.709 2.531 14.625 1.00 91.69 103 GLY A C 1
ATOM 783 O O . GLY A 1 103 ? -16.854 2.993 13.868 1.00 91.69 103 GLY A O 1
ATOM 784 N N . ALA A 1 104 ? -17.823 1.215 14.824 1.00 94.75 104 ALA A N 1
ATOM 785 C CA . ALA A 1 104 ? -16.955 0.241 14.160 1.00 94.75 104 ALA A CA 1
ATOM 786 C C . ALA A 1 104 ? -17.027 0.345 12.628 1.00 94.75 104 ALA A C 1
ATOM 788 O O . ALA A 1 104 ? -16.004 0.298 11.947 1.00 94.75 104 ALA A O 1
ATOM 789 N N . GLU A 1 105 ? -18.226 0.561 12.077 1.00 93.62 105 GLU A N 1
ATOM 790 C CA . GLU A 1 105 ? -18.434 0.694 10.635 1.00 93.62 105 GLU A CA 1
ATOM 791 C C . GLU A 1 105 ? -17.609 1.844 10.035 1.00 93.62 105 GLU A C 1
ATOM 793 O O . GLU A 1 105 ? -16.908 1.667 9.033 1.00 93.62 105 GLU A O 1
ATOM 798 N N . SER A 1 106 ? -17.660 3.023 10.660 1.00 93.31 106 SER A N 1
ATOM 799 C CA . SER A 1 106 ? -16.947 4.211 10.195 1.00 93.31 106 SER A CA 1
ATOM 800 C C . SER A 1 106 ? -15.448 4.087 10.381 1.00 93.31 106 SER A C 1
ATOM 802 O O . SER A 1 106 ? -14.684 4.389 9.463 1.00 93.31 106 SER A O 1
ATOM 804 N N . LYS A 1 107 ? -15.027 3.538 11.519 1.00 95.56 107 LYS A N 1
ATOM 805 C CA . LYS A 1 107 ? -13.620 3.301 11.822 1.00 95.56 107 LYS A CA 1
ATOM 806 C C . LYS A 1 107 ? -12.983 2.331 10.828 1.00 95.56 107 LYS A C 1
ATOM 808 O O . LYS A 1 107 ? -11.957 2.659 10.230 1.00 95.56 107 LYS A O 1
ATOM 813 N N . VAL A 1 108 ? -13.618 1.184 10.563 1.00 96.38 108 VAL A N 1
ATOM 814 C CA . VAL A 1 108 ? -13.144 0.224 9.550 1.00 96.38 108 VAL A CA 1
ATOM 815 C C . VAL A 1 108 ? -13.134 0.870 8.168 1.00 96.38 108 VAL A C 1
ATOM 817 O O . VAL A 1 108 ? -12.166 0.698 7.430 1.00 96.38 108 VAL A O 1
ATOM 820 N N . PHE A 1 109 ? -14.163 1.646 7.813 1.00 94.12 109 PHE A N 1
ATOM 821 C CA . PHE A 1 109 ? -14.224 2.331 6.523 1.00 94.12 109 PHE A CA 1
ATOM 822 C C . PHE A 1 109 ? -13.037 3.277 6.303 1.00 94.12 109 PHE A C 1
ATOM 824 O O . PHE A 1 109 ? -12.368 3.189 5.271 1.00 94.12 109 PHE A O 1
ATOM 831 N N . TYR A 1 110 ? -12.753 4.163 7.261 1.00 95.88 110 TYR A N 1
ATOM 832 C CA . TYR A 1 110 ? -11.679 5.149 7.132 1.00 95.88 110 TYR A CA 1
ATOM 833 C C . TYR A 1 110 ? -10.293 4.509 7.195 1.00 95.88 110 TYR A C 1
ATOM 835 O O . TYR A 1 110 ? -9.435 4.836 6.378 1.00 95.88 110 TYR A O 1
ATOM 843 N N . ILE A 1 111 ? -10.072 3.540 8.087 1.00 97.69 111 ILE A N 1
ATOM 844 C CA . ILE A 1 111 ? -8.779 2.849 8.171 1.00 97.69 111 ILE A CA 1
ATOM 845 C C . ILE A 1 111 ? -8.540 1.995 6.912 1.00 97.69 111 ILE A C 1
ATOM 847 O O . ILE A 1 111 ? -7.445 2.014 6.347 1.00 97.69 111 ILE A O 1
ATOM 851 N N . LYS A 1 112 ? -9.569 1.313 6.388 1.00 96.62 112 LYS A N 1
ATOM 852 C CA . LYS A 1 112 ? -9.496 0.642 5.079 1.00 96.62 112 LYS A CA 1
ATOM 853 C C . LYS A 1 112 ? -9.127 1.637 3.977 1.00 96.62 112 LYS A C 1
ATOM 855 O O . LYS A 1 112 ? -8.283 1.330 3.136 1.00 96.62 112 LYS A O 1
ATOM 860 N N . MET A 1 113 ? -9.762 2.810 3.966 1.00 95.62 113 MET A N 1
ATOM 861 C CA . MET A 1 113 ? -9.479 3.867 2.997 1.00 95.62 113 MET A CA 1
ATOM 862 C C . MET A 1 113 ? -8.018 4.326 3.104 1.00 95.62 113 MET A C 1
ATOM 864 O O . MET A 1 113 ? -7.346 4.413 2.080 1.00 95.62 113 MET A O 1
ATOM 868 N N . LYS A 1 114 ? -7.484 4.499 4.320 1.00 97.75 114 LYS A N 1
ATOM 869 C CA . LYS A 1 114 ? -6.060 4.781 4.564 1.00 97.75 114 LYS A CA 1
ATOM 870 C C . LYS A 1 114 ? -5.153 3.716 3.938 1.00 97.75 114 LYS A C 1
ATOM 872 O O . LYS A 1 114 ? -4.238 4.052 3.187 1.00 97.75 114 LYS A O 1
ATOM 877 N N . GLY A 1 115 ? -5.457 2.436 4.166 1.00 98.06 115 GLY A N 1
ATOM 878 C CA . GLY A 1 115 ? -4.742 1.319 3.539 1.00 98.06 115 GLY A CA 1
ATOM 879 C C . GLY A 1 115 ? -4.802 1.354 2.009 1.00 98.06 115 GLY A C 1
ATOM 880 O O . GLY A 1 115 ? -3.789 1.153 1.346 1.00 98.06 115 GLY A O 1
ATOM 881 N N . ASP A 1 116 ? -5.955 1.695 1.426 1.00 96.69 116 ASP A N 1
ATOM 882 C CA . ASP A 1 116 ? -6.103 1.830 -0.026 1.00 96.69 116 ASP A CA 1
ATOM 883 C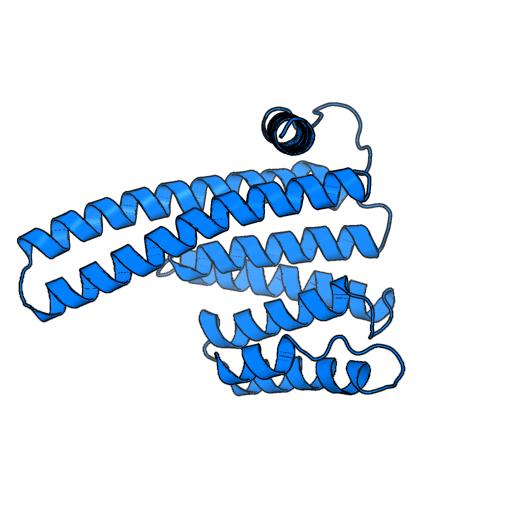 C . ASP A 1 116 ? -5.202 2.919 -0.624 1.00 96.69 116 ASP A C 1
ATOM 885 O O . ASP A 1 116 ? -4.601 2.686 -1.674 1.00 96.69 116 ASP A O 1
ATOM 889 N N . TYR A 1 117 ? -5.081 4.082 0.023 1.00 97.00 117 TYR A N 1
ATOM 890 C CA . TYR A 1 117 ? -4.250 5.181 -0.482 1.00 97.00 117 TYR A CA 1
ATOM 891 C C . TYR A 1 117 ? -2.754 4.933 -0.305 1.00 97.00 117 TYR A C 1
ATOM 893 O O . TYR A 1 117 ? -1.995 5.194 -1.241 1.00 97.00 117 TYR A O 1
ATOM 901 N N . HIS A 1 118 ? -2.326 4.330 0.807 1.00 98.25 118 HIS A N 1
ATOM 902 C CA . HIS A 1 118 ? -0.946 3.849 0.922 1.00 98.25 118 HIS A CA 1
ATOM 903 C C . HIS A 1 118 ? -0.636 2.757 -0.107 1.00 98.25 118 HIS A C 1
ATOM 905 O O . HIS A 1 118 ? 0.434 2.775 -0.717 1.00 98.25 118 HIS A O 1
ATOM 911 N N . ARG A 1 119 ? -1.593 1.867 -0.402 1.00 97.56 119 ARG A N 1
ATOM 912 C CA . ARG A 1 119 ? -1.425 0.859 -1.453 1.00 97.56 119 ARG A CA 1
ATOM 913 C C . ARG A 1 119 ? -1.232 1.510 -2.817 1.00 97.56 119 ARG A C 1
ATOM 915 O O . ARG A 1 119 ? -0.396 1.051 -3.585 1.00 97.56 119 ARG A O 1
ATOM 922 N N . TYR A 1 120 ? -1.985 2.568 -3.126 1.00 96.06 120 TYR A N 1
ATOM 923 C CA . TYR A 1 120 ? -1.810 3.310 -4.376 1.00 96.06 120 TYR A CA 1
ATOM 924 C C . TYR A 1 120 ? -0.443 3.992 -4.458 1.00 96.06 120 TYR A C 1
ATOM 926 O O . TYR A 1 120 ? 0.150 3.958 -5.528 1.00 96.06 120 TYR A O 1
ATOM 934 N N . LEU A 1 121 ? 0.079 4.548 -3.358 1.00 97.44 121 LEU A N 1
ATOM 935 C CA . LEU A 1 121 ? 1.457 5.058 -3.308 1.00 97.44 121 LEU A CA 1
ATOM 936 C C . LEU A 1 121 ? 2.467 3.940 -3.614 1.00 97.44 121 LEU A C 1
ATOM 938 O O . LEU A 1 121 ? 3.345 4.109 -4.457 1.00 97.44 121 LEU A O 1
ATOM 942 N N . ALA A 1 122 ? 2.295 2.761 -3.011 1.00 97.12 122 ALA A N 1
ATOM 943 C CA . ALA A 1 122 ? 3.172 1.614 -3.241 1.00 97.12 122 ALA A CA 1
ATOM 944 C C . ALA A 1 122 ? 3.142 1.083 -4.692 1.00 97.12 122 ALA A C 1
ATOM 946 O O . ALA A 1 122 ? 4.082 0.402 -5.094 1.00 97.12 122 ALA A O 1
ATOM 947 N N . GLU A 1 123 ? 2.103 1.376 -5.491 1.00 94.62 123 GLU A N 1
ATOM 948 C CA . GLU A 1 123 ? 2.021 0.939 -6.897 1.00 94.62 123 GLU A CA 1
ATOM 949 C C . GLU A 1 123 ? 3.107 1.579 -7.773 1.00 94.62 123 GLU A C 1
ATOM 951 O O . GLU A 1 123 ? 3.631 0.899 -8.655 1.00 94.62 123 GLU A O 1
ATOM 956 N N . PHE A 1 124 ? 3.454 2.847 -7.526 1.00 94.25 124 PHE A N 1
ATOM 957 C CA . PHE A 1 124 ? 4.360 3.622 -8.384 1.00 94.25 124 PHE A CA 1
ATOM 958 C C . PHE A 1 124 ? 5.631 4.122 -7.685 1.00 94.25 124 PHE A C 1
ATOM 960 O O . PHE A 1 124 ? 6.577 4.517 -8.361 1.00 94.25 124 PHE A O 1
ATOM 967 N N . LYS A 1 125 ? 5.692 4.100 -6.348 1.00 96.12 125 LYS A N 1
ATOM 968 C CA . LYS A 1 125 ? 6.920 4.408 -5.603 1.00 96.12 125 LYS A CA 1
ATOM 969 C C . LYS A 1 125 ? 7.963 3.292 -5.746 1.00 96.12 125 LYS A C 1
ATOM 971 O O . LYS A 1 125 ? 7.632 2.126 -5.988 1.00 96.12 125 LYS A O 1
ATOM 976 N N . SER A 1 126 ? 9.230 3.645 -5.531 1.00 94.38 126 SER A N 1
ATOM 977 C CA . SER A 1 126 ? 10.392 2.746 -5.597 1.00 94.38 126 SER A CA 1
ATOM 978 C C . SER A 1 126 ? 11.258 2.832 -4.335 1.00 94.38 126 SER A C 1
ATOM 980 O O . SER A 1 126 ? 11.146 3.779 -3.562 1.00 94.38 126 SER A O 1
ATOM 982 N N . GLY A 1 127 ? 12.142 1.850 -4.127 1.00 96.12 127 GLY A N 1
ATOM 983 C CA . GLY A 1 127 ? 13.119 1.874 -3.031 1.00 96.12 127 GLY A CA 1
ATOM 984 C C . GLY A 1 127 ? 12.480 1.968 -1.640 1.00 96.12 127 GLY A C 1
ATOM 985 O O . GLY A 1 127 ? 11.508 1.267 -1.353 1.00 96.12 127 GLY A O 1
ATOM 986 N N . ALA A 1 128 ? 13.034 2.834 -0.784 1.00 97.19 128 ALA A N 1
ATOM 987 C CA . ALA A 1 128 ? 12.562 3.041 0.587 1.00 97.19 128 ALA A CA 1
ATOM 988 C C . ALA A 1 128 ? 11.101 3.517 0.638 1.00 97.19 128 ALA A C 1
ATOM 990 O O . ALA A 1 128 ? 10.299 2.931 1.356 1.00 97.19 128 ALA A O 1
ATOM 991 N N . GLU A 1 129 ? 10.709 4.466 -0.219 1.00 96.75 129 GLU A N 1
ATOM 992 C CA . GLU A 1 129 ? 9.334 4.987 -0.243 1.00 96.75 129 GLU A CA 1
ATOM 993 C C . GLU A 1 129 ? 8.297 3.892 -0.546 1.00 96.75 129 GLU A C 1
ATOM 995 O O . GLU A 1 129 ? 7.195 3.894 0.005 1.00 96.75 129 GLU A O 1
ATOM 1000 N N . ARG A 1 130 ? 8.640 2.924 -1.413 1.00 97.31 130 ARG A N 1
ATOM 1001 C CA . ARG A 1 130 ? 7.767 1.771 -1.691 1.00 97.31 130 ARG A CA 1
ATOM 1002 C C . ARG A 1 130 ? 7.603 0.890 -0.457 1.00 97.31 130 ARG A C 1
ATOM 1004 O O . ARG A 1 130 ? 6.497 0.414 -0.199 1.00 97.31 130 ARG A O 1
ATOM 1011 N N . LYS A 1 131 ? 8.696 0.652 0.271 1.00 97.44 131 LYS A N 1
ATOM 1012 C CA . LYS A 1 131 ? 8.698 -0.156 1.493 1.00 97.44 131 LYS A CA 1
ATOM 1013 C C . LYS A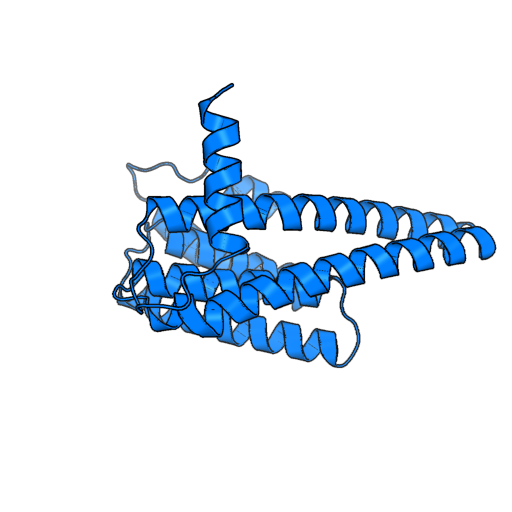 1 131 ? 7.839 0.508 2.571 1.00 97.44 131 LYS A C 1
ATOM 1015 O O . LYS A 1 131 ? 6.937 -0.144 3.087 1.00 97.44 131 LYS A O 1
ATOM 1020 N N . ASP A 1 132 ? 8.020 1.804 2.800 1.00 98.00 132 ASP A N 1
ATOM 1021 C CA . ASP A 1 132 ? 7.260 2.570 3.796 1.00 98.00 132 ASP A CA 1
ATOM 1022 C C . ASP A 1 132 ? 5.759 2.599 3.465 1.00 98.00 132 ASP A C 1
ATOM 1024 O O . ASP A 1 132 ? 4.902 2.408 4.335 1.00 98.00 132 ASP A O 1
ATOM 1028 N N . ALA A 1 133 ? 5.414 2.767 2.182 1.00 98.06 133 ALA A N 1
ATOM 1029 C CA . ALA A 1 133 ? 4.032 2.703 1.719 1.00 98.06 133 ALA A CA 1
ATOM 1030 C C . ALA A 1 133 ? 3.425 1.298 1.898 1.00 98.06 133 ALA A C 1
ATOM 1032 O O . ALA A 1 133 ? 2.264 1.172 2.301 1.00 98.06 133 ALA A O 1
ATOM 1033 N N . ALA A 1 134 ? 4.188 0.230 1.642 1.00 98.06 134 ALA A N 1
ATOM 1034 C CA . ALA A 1 134 ? 3.739 -1.144 1.857 1.00 98.06 134 ALA A CA 1
ATOM 1035 C C . ALA A 1 134 ? 3.544 -1.465 3.350 1.00 98.06 134 ALA A C 1
ATOM 1037 O O . ALA A 1 134 ? 2.532 -2.062 3.718 1.00 98.06 134 ALA A O 1
ATOM 1038 N N . GLU A 1 135 ? 4.455 -1.030 4.220 1.00 98.25 135 GLU A N 1
ATOM 1039 C CA . GLU A 1 135 ? 4.332 -1.193 5.674 1.00 98.25 135 GLU A CA 1
ATOM 1040 C C . GLU A 1 135 ? 3.127 -0.419 6.222 1.00 98.25 135 GLU A C 1
ATOM 1042 O O . GLU A 1 135 ? 2.306 -0.977 6.952 1.00 98.25 135 GLU A O 1
ATOM 1047 N N . SER A 1 136 ? 2.936 0.825 5.778 1.00 98.31 136 SER A N 1
ATOM 1048 C CA . SER A 1 136 ? 1.769 1.639 6.141 1.00 98.31 136 SER A CA 1
ATOM 1049 C C . SER A 1 136 ? 0.454 1.006 5.673 1.00 98.31 136 SER A C 1
ATOM 1051 O O . SER A 1 136 ? -0.531 0.988 6.414 1.00 98.31 136 SER A O 1
ATOM 1053 N N . THR A 1 137 ? 0.444 0.420 4.469 1.00 98.38 137 THR A N 1
ATOM 1054 C CA . THR A 1 137 ? -0.701 -0.342 3.946 1.00 98.38 137 THR A CA 1
ATOM 1055 C C . THR A 1 137 ? -1.014 -1.550 4.826 1.00 98.38 137 THR A C 1
ATOM 1057 O O . THR A 1 137 ? -2.169 -1.758 5.199 1.00 98.38 137 THR A O 1
ATOM 1060 N N . MET A 1 138 ? 0.010 -2.334 5.179 1.00 98.12 138 MET A N 1
ATOM 1061 C CA . MET A 1 138 ? -0.125 -3.515 6.033 1.00 98.12 138 MET A CA 1
ATOM 1062 C C . MET A 1 138 ? -0.704 -3.148 7.401 1.00 98.12 138 MET A C 1
ATOM 1064 O O . MET A 1 138 ? -1.649 -3.788 7.858 1.00 98.12 138 MET A O 1
ATOM 1068 N N . ASN A 1 139 ? -0.162 -2.108 8.035 1.00 98.25 139 ASN A N 1
ATOM 1069 C CA . ASN A 1 139 ? -0.594 -1.665 9.358 1.00 98.25 139 ASN A CA 1
ATOM 1070 C C . ASN A 1 139 ? -2.048 -1.184 9.340 1.00 98.25 139 ASN A C 1
ATOM 1072 O O . ASN A 1 139 ? -2.836 -1.579 10.198 1.00 98.25 139 ASN A O 1
ATOM 1076 N N . ALA A 1 140 ? -2.431 -0.397 8.329 1.00 98.38 140 ALA A N 1
ATOM 1077 C CA . ALA A 1 140 ? -3.805 0.063 8.175 1.00 98.38 140 ALA A CA 1
ATOM 1078 C C . ALA A 1 140 ? -4.776 -1.106 7.940 1.00 98.38 140 ALA A C 1
ATOM 1080 O O . ALA A 1 140 ? -5.783 -1.218 8.636 1.00 98.38 140 ALA A O 1
ATOM 1081 N N . TYR A 1 141 ? -4.483 -2.020 7.008 1.00 98.12 141 TYR A N 1
ATOM 1082 C CA . TYR A 1 141 ? -5.390 -3.140 6.749 1.00 98.12 141 TYR A CA 1
ATOM 1083 C C . TYR A 1 141 ? -5.518 -4.103 7.927 1.00 98.12 141 TYR A C 1
ATOM 1085 O O . TYR A 1 141 ? -6.631 -4.551 8.185 1.00 98.12 141 TYR A O 1
ATOM 1093 N N . LYS A 1 142 ? -4.438 -4.375 8.670 1.00 97.56 142 LYS A N 1
ATOM 1094 C CA . LYS A 1 142 ? -4.513 -5.167 9.907 1.00 97.56 142 LYS A CA 1
ATOM 1095 C C . LYS A 1 142 ? -5.382 -4.489 10.963 1.00 97.56 142 LYS A C 1
ATOM 1097 O O . LYS A 1 142 ? -6.321 -5.106 11.443 1.00 97.56 142 LYS A O 1
ATOM 1102 N N . ALA A 1 143 ? -5.162 -3.201 11.233 1.00 97.56 143 ALA A N 1
ATOM 1103 C CA . ALA A 1 143 ? -5.976 -2.458 12.197 1.00 97.56 143 ALA A CA 1
ATOM 1104 C C . ALA A 1 143 ? -7.468 -2.425 11.808 1.00 97.56 143 ALA A C 1
ATOM 1106 O O . ALA A 1 143 ? -8.343 -2.583 12.657 1.00 97.56 143 ALA A O 1
ATOM 1107 N N . ALA A 1 144 ? -7.775 -2.256 10.516 1.00 97.75 144 ALA A N 1
ATOM 1108 C CA . ALA A 1 144 ? -9.147 -2.345 10.020 1.00 97.75 144 ALA A CA 1
ATOM 1109 C C . ALA A 1 144 ? -9.713 -3.768 10.145 1.00 97.75 144 ALA A C 1
ATOM 1111 O O . ALA A 1 144 ? -10.899 -3.929 10.427 1.00 97.75 144 ALA A O 1
ATOM 1112 N N . GLN A 1 145 ? -8.885 -4.792 9.923 1.00 96.56 145 GLN A N 1
ATOM 1113 C CA . GLN A 1 145 ? -9.282 -6.193 10.007 1.00 96.56 145 GLN A CA 1
ATOM 1114 C C . GLN A 1 145 ? -9.618 -6.574 11.445 1.00 96.56 145 GLN A C 1
ATOM 1116 O O . GLN A 1 145 ? -10.671 -7.163 11.650 1.00 96.56 145 GLN A O 1
ATOM 1121 N N . ASP A 1 146 ? -8.801 -6.184 12.420 1.00 96.81 146 ASP A N 1
ATOM 1122 C CA . ASP A 1 146 ? -9.029 -6.489 13.835 1.00 96.81 146 ASP A CA 1
ATOM 1123 C C . ASP A 1 146 ? -10.393 -5.958 14.309 1.00 96.81 146 ASP A C 1
ATOM 1125 O O . ASP A 1 146 ? -11.189 -6.705 14.878 1.00 96.81 146 ASP A O 1
ATOM 1129 N N . ILE A 1 147 ? -10.724 -4.704 13.970 1.00 96.88 147 ILE A N 1
ATOM 1130 C CA . ILE A 1 147 ? -12.031 -4.102 14.289 1.00 96.88 147 ILE A CA 1
ATOM 1131 C C . ILE A 1 147 ? -13.158 -4.797 13.508 1.00 96.88 147 ILE A C 1
ATOM 1133 O O . ILE A 1 147 ? -14.208 -5.108 14.062 1.00 96.88 147 ILE A O 1
ATOM 1137 N N . ALA A 1 148 ? -12.959 -5.080 12.217 1.00 96.06 148 ALA A N 1
ATOM 1138 C CA . ALA A 1 148 ? -13.985 -5.724 11.396 1.00 96.06 148 ALA A CA 1
ATOM 1139 C C . ALA A 1 148 ? -14.292 -7.163 11.839 1.00 96.06 148 ALA A C 1
ATOM 1141 O O . ALA A 1 148 ? -15.431 -7.610 11.710 1.00 96.06 148 ALA A O 1
ATOM 1142 N N . LEU A 1 149 ? -13.290 -7.903 12.321 1.00 94.06 149 LEU A N 1
ATOM 1143 C CA . LEU A 1 149 ? -13.462 -9.256 12.845 1.00 94.06 149 LEU A CA 1
ATOM 1144 C C . LEU A 1 149 ? -14.252 -9.250 14.158 1.00 94.06 149 LEU A C 1
ATOM 1146 O O . LEU A 1 149 ? -15.072 -10.149 14.341 1.00 94.06 149 LEU A O 1
ATOM 1150 N N . ALA A 1 150 ? -14.017 -8.254 15.019 1.00 95.69 150 ALA A N 1
ATOM 1151 C CA . ALA A 1 150 ? -14.687 -8.104 16.308 1.00 95.69 150 ALA A CA 1
ATOM 1152 C C . ALA A 1 150 ? -16.136 -7.605 16.175 1.00 95.69 150 ALA A C 1
ATOM 1154 O O . ALA A 1 150 ? -17.039 -8.189 16.770 1.00 95.69 150 ALA A O 1
ATOM 1155 N N . ASP A 1 151 ? -16.365 -6.573 15.357 1.00 96.25 151 ASP A N 1
ATOM 1156 C CA . ASP A 1 151 ? -17.585 -5.761 15.458 1.00 96.25 151 ASP A CA 1
ATOM 1157 C C . ASP A 1 151 ? -18.511 -5.841 14.232 1.00 96.25 151 ASP A C 1
ATOM 1159 O O . ASP A 1 151 ? -19.651 -5.378 14.286 1.00 96.25 151 ASP A O 1
ATOM 1163 N N . LEU A 1 152 ? -18.055 -6.400 13.102 1.00 93.62 152 LEU A N 1
ATOM 1164 C CA . LEU A 1 152 ? -18.849 -6.477 11.868 1.00 93.62 152 LEU A CA 1
ATOM 1165 C C . LEU A 1 152 ? -19.170 -7.927 11.502 1.00 93.62 152 LEU A C 1
ATOM 1167 O O . LEU A 1 152 ? -18.290 -8.785 11.494 1.00 93.62 152 LEU A O 1
ATOM 1171 N N . ALA A 1 153 ? -20.414 -8.200 11.098 1.00 92.25 153 ALA A N 1
ATOM 1172 C CA . ALA A 1 153 ? -20.811 -9.523 10.615 1.00 92.25 153 ALA A CA 1
ATOM 1173 C C . ALA A 1 153 ? -19.934 -9.980 9.425 1.00 92.25 153 ALA A C 1
ATOM 1175 O O . ALA A 1 153 ? -19.541 -9.145 8.604 1.00 92.25 153 ALA A O 1
ATOM 1176 N N . PRO A 1 154 ? -19.655 -11.287 9.258 1.00 89.75 154 PRO A N 1
ATOM 1177 C CA . PRO A 1 154 ? -18.866 -11.797 8.131 1.00 89.75 154 PRO A CA 1
ATOM 1178 C C . PRO A 1 154 ? -19.391 -11.386 6.747 1.00 89.75 154 PRO A C 1
ATOM 1180 O O . PRO A 1 154 ? -18.601 -11.223 5.823 1.00 89.75 154 PRO A O 1
ATOM 1183 N N . THR A 1 155 ? -20.701 -11.160 6.617 1.00 88.62 155 THR A N 1
ATOM 1184 C CA . THR A 1 155 ? -21.381 -10.717 5.387 1.00 88.62 155 THR A CA 1
ATOM 1185 C C . THR A 1 155 ? -21.429 -9.195 5.219 1.00 88.62 155 THR A C 1
ATOM 1187 O O . THR A 1 155 ? -21.952 -8.699 4.222 1.00 88.62 155 THR A O 1
ATOM 1190 N N . HIS A 1 156 ? -20.891 -8.426 6.171 1.00 89.38 156 HIS A N 1
ATOM 1191 C CA . HIS A 1 156 ? -20.960 -6.970 6.143 1.00 89.38 156 HIS A CA 1
ATOM 1192 C C . HIS A 1 156 ? -20.176 -6.401 4.940 1.00 89.38 156 HIS A C 1
ATOM 1194 O O . HIS A 1 156 ? -18.979 -6.684 4.812 1.00 89.38 156 HIS A O 1
ATOM 1200 N N . PRO A 1 157 ? -20.767 -5.536 4.088 1.00 90.38 157 PRO A N 1
ATOM 1201 C CA . PRO A 1 157 ? -20.137 -5.081 2.841 1.00 90.38 157 PRO A CA 1
ATOM 1202 C C . PRO A 1 157 ? -18.749 -4.451 3.018 1.00 90.38 157 PRO A C 1
ATOM 1204 O O . PRO A 1 157 ? -17.850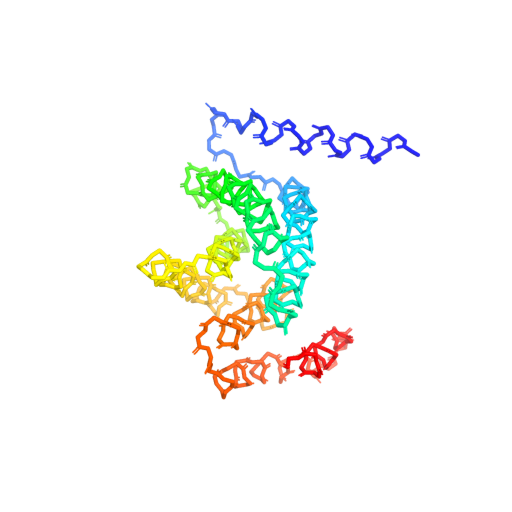 -4.669 2.207 1.00 90.38 157 PRO A O 1
ATOM 1207 N N . ILE A 1 158 ? -18.544 -3.696 4.101 1.00 91.00 158 ILE A N 1
ATOM 1208 C CA . ILE A 1 158 ? -17.245 -3.072 4.406 1.00 91.00 158 ILE A CA 1
ATOM 1209 C C . ILE A 1 158 ? -16.186 -4.118 4.778 1.00 91.00 158 ILE A C 1
ATOM 1211 O O . ILE A 1 158 ? -15.041 -3.986 4.347 1.00 91.00 158 ILE A O 1
ATOM 1215 N N . ARG A 1 159 ? -16.561 -5.178 5.510 1.00 93.38 159 ARG A N 1
ATOM 1216 C CA . ARG A 1 159 ? -15.658 -6.279 5.879 1.00 93.38 159 ARG A CA 1
ATOM 1217 C C . ARG A 1 159 ? -15.262 -7.088 4.643 1.00 93.38 159 ARG A C 1
ATOM 1219 O O . ARG A 1 159 ? -14.075 -7.333 4.437 1.00 93.38 159 ARG A O 1
ATOM 1226 N N . LEU A 1 160 ? -16.228 -7.408 3.777 1.00 91.81 160 LEU A N 1
ATOM 1227 C CA . LEU A 1 160 ? -15.971 -8.058 2.485 1.00 91.81 160 LEU A CA 1
ATOM 1228 C C . LEU A 1 160 ? -15.048 -7.195 1.603 1.00 91.81 160 LEU A C 1
ATOM 1230 O O . LEU A 1 160 ? -14.053 -7.680 1.064 1.00 91.81 160 LEU A O 1
ATOM 1234 N N . GLY A 1 161 ? -15.334 -5.892 1.502 1.00 92.00 161 GLY A N 1
ATOM 1235 C CA . GLY A 1 161 ? -14.539 -4.949 0.715 1.00 92.00 161 GLY A CA 1
ATOM 1236 C C . GLY A 1 161 ? -13.123 -4.723 1.256 1.00 92.00 161 GLY A C 1
ATOM 1237 O O . GLY A 1 161 ? -12.197 -4.508 0.472 1.00 92.00 161 GLY A O 1
ATOM 1238 N N . LEU A 1 162 ? -12.931 -4.762 2.579 1.00 94.62 162 LEU A N 1
ATOM 1239 C CA . LEU A 1 162 ? -11.608 -4.738 3.209 1.00 94.62 162 LEU A CA 1
ATOM 1240 C C . LEU A 1 162 ? -10.802 -5.968 2.799 1.00 94.62 162 LEU A C 1
ATOM 1242 O O . LEU A 1 162 ? -9.686 -5.826 2.307 1.00 94.62 162 LEU A O 1
ATOM 1246 N N . ALA A 1 163 ? -11.371 -7.157 2.964 1.00 93.75 163 ALA A N 1
ATOM 1247 C CA . ALA A 1 163 ? -10.658 -8.394 2.701 1.00 93.75 163 ALA A CA 1
ATOM 1248 C C . ALA A 1 163 ? -10.328 -8.576 1.209 1.00 93.75 163 ALA A C 1
ATOM 1250 O O . ALA A 1 163 ? -9.219 -8.998 0.879 1.00 93.75 163 ALA A O 1
ATOM 1251 N N . LEU A 1 164 ? -11.214 -8.136 0.305 1.00 91.94 164 LEU A N 1
ATOM 1252 C CA . LEU A 1 164 ? -10.903 -8.025 -1.122 1.00 91.94 164 LEU A CA 1
ATOM 1253 C C . LEU A 1 164 ? -9.671 -7.144 -1.358 1.00 91.94 164 LEU A C 1
ATOM 1255 O O . LEU A 1 164 ? -8.693 -7.590 -1.953 1.00 91.94 164 LEU A O 1
ATOM 1259 N N . ASN A 1 165 ? -9.678 -5.904 -0.868 1.00 93.06 165 ASN A N 1
ATOM 1260 C CA . ASN A 1 165 ? -8.572 -4.974 -1.106 1.00 93.06 165 ASN A CA 1
ATOM 1261 C C . ASN A 1 165 ? -7.265 -5.426 -0.441 1.00 93.06 165 ASN A C 1
ATOM 1263 O O . ASN A 1 165 ? -6.184 -5.200 -0.989 1.00 93.06 165 ASN A O 1
ATOM 1267 N N . PHE A 1 166 ? -7.361 -6.109 0.696 1.00 96.00 166 PHE A N 1
ATOM 1268 C CA . PHE A 1 166 ? -6.212 -6.679 1.380 1.00 96.00 166 PHE A CA 1
ATOM 1269 C C . PHE A 1 166 ? -5.646 -7.891 0.613 1.00 96.00 166 PHE A C 1
ATOM 1271 O O . PHE A 1 166 ? -4.429 -8.025 0.490 1.00 96.00 166 PHE A O 1
ATOM 1278 N N . SER A 1 167 ? -6.489 -8.713 -0.024 1.00 94.31 167 SER A N 1
ATOM 1279 C CA . SER A 1 167 ? -6.014 -9.772 -0.931 1.00 94.31 167 SER A CA 1
ATOM 1280 C C . SER A 1 167 ? -5.268 -9.188 -2.141 1.00 94.31 167 SER A C 1
ATOM 1282 O O . SER A 1 167 ? -4.167 -9.636 -2.465 1.00 94.31 167 SER A O 1
ATOM 1284 N N . VAL A 1 168 ? -5.780 -8.094 -2.727 1.00 92.75 168 VAL A N 1
ATOM 1285 C CA . VAL A 1 168 ? -5.112 -7.369 -3.826 1.00 92.75 168 VAL A CA 1
ATOM 1286 C C . VAL A 1 168 ? -3.741 -6.848 -3.399 1.00 92.75 168 VAL A C 1
ATOM 1288 O O . VAL A 1 168 ? -2.806 -6.863 -4.195 1.00 92.75 168 VAL A O 1
ATOM 1291 N N . PHE A 1 169 ? -3.603 -6.380 -2.158 1.00 96.38 169 PHE A N 1
ATOM 1292 C CA . PHE A 1 169 ? -2.322 -5.937 -1.612 1.00 96.38 169 PHE A CA 1
ATOM 1293 C C . PHE A 1 169 ? -1.297 -7.070 -1.526 1.00 96.38 169 PHE A C 1
ATOM 1295 O O . PHE A 1 169 ? -0.171 -6.907 -2.004 1.00 96.38 169 PHE A O 1
ATOM 1302 N N . TYR A 1 170 ? -1.695 -8.219 -0.972 1.00 95.75 170 TYR A N 1
ATOM 1303 C CA . TYR A 1 170 ? -0.829 -9.397 -0.910 1.00 95.75 170 TYR A CA 1
ATOM 1304 C C . TYR A 1 170 ? -0.360 -9.828 -2.299 1.00 95.75 170 TYR A C 1
ATOM 1306 O O . TYR A 1 170 ? 0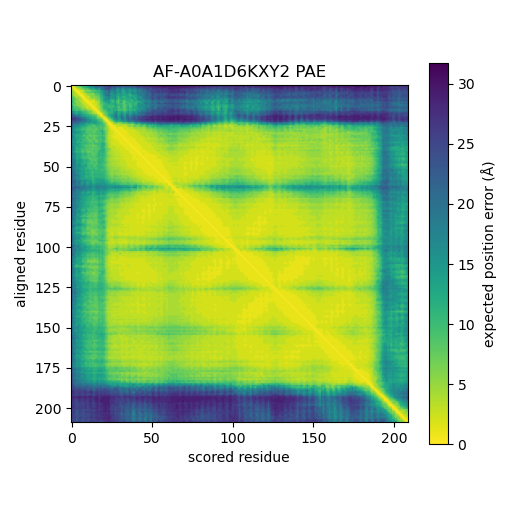.821 -10.120 -2.471 1.00 95.75 170 TYR A O 1
ATOM 1314 N N . TYR A 1 171 ? -1.255 -9.805 -3.287 1.00 94.31 171 TYR A N 1
ATOM 1315 C CA . TYR A 1 171 ? -0.926 -10.168 -4.659 1.00 94.31 171 TYR A CA 1
ATOM 1316 C C . TYR A 1 171 ? -0.016 -9.129 -5.333 1.00 94.31 171 TYR A C 1
ATOM 1318 O O . TYR A 1 171 ? 1.107 -9.434 -5.721 1.00 94.31 171 TYR A O 1
ATOM 1326 N N . LYS A 1 172 ? -0.470 -7.871 -5.432 1.00 92.50 172 LYS A N 1
ATOM 1327 C CA . LYS A 1 172 ? 0.160 -6.852 -6.290 1.00 92.50 172 LYS A CA 1
ATOM 1328 C C . LYS A 1 172 ? 1.368 -6.155 -5.676 1.00 92.50 172 LYS A C 1
ATOM 1330 O O . LYS A 1 172 ? 2.219 -5.674 -6.419 1.00 92.50 172 LYS A O 1
ATOM 1335 N N . ILE A 1 173 ? 1.427 -6.025 -4.350 1.00 94.50 173 ILE A N 1
ATOM 1336 C CA . ILE A 1 173 ? 2.497 -5.265 -3.684 1.00 94.50 173 ILE A CA 1
ATOM 1337 C C . ILE A 1 173 ? 3.501 -6.192 -3.011 1.00 94.50 173 ILE A C 1
ATOM 1339 O O . ILE A 1 173 ? 4.702 -5.976 -3.159 1.00 94.50 173 ILE A O 1
ATOM 1343 N N . LEU A 1 174 ? 3.019 -7.220 -2.307 1.00 94.81 174 LEU A N 1
ATOM 1344 C CA . LEU A 1 174 ? 3.870 -8.157 -1.565 1.00 94.81 174 LEU A CA 1
ATOM 1345 C C . LEU A 1 174 ? 4.259 -9.410 -2.356 1.00 94.81 174 LEU A C 1
ATOM 1347 O O . LEU A 1 174 ? 4.952 -10.265 -1.808 1.00 94.81 174 LEU A O 1
ATOM 1351 N N . ASN A 1 175 ? 3.797 -9.539 -3.604 1.00 93.19 175 ASN A N 1
ATOM 1352 C CA . ASN A 1 175 ? 4.072 -10.681 -4.478 1.00 93.19 175 ASN A CA 1
ATOM 1353 C C . ASN A 1 175 ? 3.862 -12.040 -3.775 1.00 93.19 175 ASN A C 1
ATOM 1355 O O . ASN A 1 175 ? 4.685 -12.946 -3.858 1.00 93.19 175 ASN A O 1
ATOM 1359 N N . SER A 1 176 ? 2.784 -12.139 -2.994 1.00 93.88 176 SER A N 1
ATOM 1360 C CA . SER A 1 176 ? 2.456 -13.278 -2.131 1.00 93.88 176 SER A CA 1
ATOM 1361 C C . SER A 1 176 ? 1.102 -13.883 -2.536 1.00 93.88 176 SER A C 1
ATOM 1363 O O . SER A 1 176 ? 0.119 -13.719 -1.800 1.00 93.88 176 SER A O 1
ATOM 1365 N N . PRO A 1 177 ? 1.011 -14.559 -3.699 1.00 91.44 177 PRO A N 1
ATOM 1366 C CA . PRO A 1 177 ? -0.256 -15.064 -4.233 1.00 91.44 177 PRO A CA 1
ATOM 1367 C C . PRO A 1 177 ? -0.944 -16.065 -3.299 1.00 91.44 177 PRO A C 1
ATOM 1369 O O . PRO A 1 177 ? -2.158 -15.985 -3.122 1.00 91.44 177 PRO A O 1
ATOM 1372 N N . ASP A 1 178 ? -0.191 -16.926 -2.608 1.00 91.44 178 ASP A N 1
ATOM 1373 C CA . ASP A 1 178 ? -0.764 -17.898 -1.666 1.00 91.44 178 ASP A CA 1
ATOM 1374 C C . ASP A 1 178 ? -1.521 -17.211 -0.525 1.00 91.44 178 ASP A C 1
ATOM 1376 O O . ASP A 1 178 ? -2.637 -17.595 -0.168 1.00 91.44 178 ASP A O 1
ATOM 1380 N N . ARG A 1 179 ? -0.948 -16.133 0.029 1.00 91.06 179 ARG A N 1
ATOM 1381 C CA . ARG A 1 179 ? -1.597 -15.340 1.084 1.00 91.06 179 ARG A CA 1
ATOM 1382 C C . ARG A 1 179 ? -2.821 -14.601 0.559 1.00 91.06 179 ARG A C 1
ATOM 1384 O O . ARG A 1 179 ? -3.834 -14.557 1.254 1.00 91.06 179 ARG A O 1
ATOM 1391 N N . ALA A 1 180 ? -2.744 -14.058 -0.656 1.00 90.50 180 ALA A N 1
ATOM 1392 C CA . ALA A 1 180 ? -3.881 -13.411 -1.303 1.00 90.50 180 ALA A CA 1
ATOM 1393 C C . ALA A 1 180 ? -5.048 -14.394 -1.488 1.00 90.50 180 ALA A C 1
ATOM 1395 O O . ALA A 1 180 ? -6.173 -14.089 -1.092 1.00 90.50 180 ALA A O 1
ATOM 1396 N N . CYS A 1 181 ? -4.764 -15.594 -2.004 1.00 88.19 181 CYS A N 1
ATOM 1397 C CA . CYS A 1 181 ? -5.744 -16.656 -2.215 1.00 88.19 181 CYS A CA 1
ATOM 1398 C C . CYS A 1 181 ? -6.369 -17.127 -0.894 1.00 88.19 181 CYS A C 1
ATOM 1400 O O . CYS A 1 181 ? -7.591 -17.230 -0.788 1.00 88.19 181 CYS A O 1
ATOM 1402 N N . ASN A 1 182 ? -5.553 -17.357 0.138 1.00 89.12 182 ASN A N 1
ATOM 1403 C CA . ASN A 1 182 ? -6.041 -17.771 1.454 1.00 89.12 182 ASN A CA 1
ATOM 1404 C C . ASN A 1 182 ? -6.973 -16.725 2.074 1.00 89.12 182 ASN A C 1
ATOM 1406 O O . ASN A 1 182 ? -8.032 -17.080 2.592 1.00 89.12 182 ASN A O 1
ATOM 1410 N N . LEU A 1 183 ? -6.624 -15.439 1.972 1.00 88.31 183 LEU A N 1
ATOM 1411 C CA . LEU A 1 183 ? -7.467 -14.360 2.480 1.00 88.31 183 LEU A CA 1
ATOM 1412 C C . LEU A 1 183 ? -8.773 -14.232 1.683 1.00 88.31 183 LEU A C 1
ATOM 1414 O O . LEU A 1 183 ? -9.837 -14.107 2.279 1.00 88.31 183 LEU A O 1
ATOM 1418 N N . ALA A 1 184 ? -8.715 -14.317 0.352 1.00 82.38 184 ALA A N 1
ATOM 1419 C CA . ALA A 1 184 ? -9.894 -14.302 -0.514 1.00 82.38 184 ALA A CA 1
ATOM 1420 C C . ALA A 1 184 ? -10.859 -15.463 -0.202 1.00 82.38 184 ALA A C 1
ATOM 1422 O O . ALA A 1 184 ? -12.063 -15.254 -0.056 1.00 82.38 184 ALA A O 1
ATOM 1423 N N . LYS A 1 185 ? -10.332 -16.681 -0.015 1.00 79.50 185 LYS A N 1
ATOM 1424 C CA . LYS A 1 185 ? -11.126 -17.874 0.318 1.00 79.50 185 LYS A CA 1
ATOM 1425 C C . LYS A 1 185 ? -11.875 -17.733 1.639 1.00 79.50 185 LYS A C 1
ATOM 1427 O O . LYS A 1 185 ? -13.044 -18.106 1.705 1.00 79.50 185 LYS A O 1
ATOM 1432 N N . GLN A 1 186 ? -11.240 -17.162 2.665 1.00 75.00 186 GLN A N 1
ATOM 1433 C CA . GLN A 1 186 ? -11.895 -16.920 3.956 1.00 75.00 186 GLN A CA 1
ATOM 1434 C C . GLN A 1 186 ? -13.149 -16.052 3.811 1.00 75.00 186 GLN A C 1
ATOM 1436 O O . GLN A 1 186 ? -14.100 -16.242 4.554 1.00 75.00 186 GLN A O 1
ATOM 1441 N N . VAL A 1 187 ? -13.176 -15.133 2.844 1.00 71.56 187 VAL A N 1
ATOM 1442 C CA . VAL A 1 187 ? -14.311 -14.237 2.583 1.00 71.56 187 VAL A CA 1
ATOM 1443 C C . VAL A 1 187 ? -15.407 -14.947 1.798 1.00 71.56 187 VAL A C 1
ATOM 1445 O O . VAL A 1 187 ? -16.581 -14.856 2.162 1.00 71.56 187 VAL A O 1
ATOM 1448 N N . CYS A 1 188 ? -15.030 -15.678 0.743 1.00 62.53 188 CYS A N 1
ATOM 1449 C CA . CYS A 1 188 ? -15.981 -16.413 -0.087 1.00 62.53 188 CYS A CA 1
ATOM 1450 C C . CYS A 1 188 ? -16.771 -17.429 0.742 1.00 62.53 188 CYS A C 1
ATOM 1452 O O . CYS A 1 188 ? -17.993 -17.454 0.641 1.00 62.53 188 CYS A O 1
ATOM 1454 N N . PHE A 1 189 ? -16.119 -18.186 1.633 1.00 58.81 189 PHE A N 1
ATOM 1455 C CA . PHE A 1 189 ? -16.793 -19.206 2.449 1.00 58.81 189 PHE A CA 1
ATOM 1456 C C . PHE A 1 189 ? -17.974 -18.670 3.279 1.00 58.81 189 PHE A C 1
ATOM 1458 O O . PHE A 1 189 ? -18.955 -19.387 3.459 1.00 58.81 189 PHE A O 1
ATOM 1465 N N . PHE A 1 190 ? -17.937 -17.412 3.733 1.00 54.78 190 PHE A N 1
ATOM 1466 C CA . PHE A 1 190 ? -19.058 -16.811 4.471 1.00 54.78 190 PHE A CA 1
ATOM 1467 C C . PHE A 1 190 ? -20.148 -16.217 3.570 1.00 54.78 190 PHE A C 1
ATOM 1469 O O . PHE A 1 190 ? -21.287 -16.085 4.009 1.00 54.78 190 PHE A O 1
ATOM 1476 N N . SER A 1 191 ? -19.827 -15.876 2.319 1.00 52.47 191 SER A N 1
ATOM 1477 C CA . SER A 1 191 ? -20.786 -15.323 1.347 1.00 52.47 191 SER A CA 1
ATOM 1478 C C . SER A 1 191 ? -21.646 -16.407 0.674 1.00 52.47 191 SER A C 1
ATOM 1480 O O . SER A 1 191 ? -22.690 -16.108 0.104 1.00 52.47 191 SER A O 1
ATOM 1482 N N . PHE A 1 192 ? -21.238 -17.679 0.758 1.00 50.72 192 PHE A N 1
ATOM 1483 C CA . PHE A 1 192 ? -21.959 -18.811 0.160 1.00 50.72 192 PHE A CA 1
ATOM 1484 C C . PHE A 1 192 ? -23.160 -19.320 0.982 1.00 50.72 192 PHE A C 1
ATOM 1486 O O . PHE A 1 192 ? -23.823 -20.264 0.555 1.00 50.72 192 PHE A O 1
ATOM 1493 N N . TYR A 1 193 ? -23.499 -18.692 2.116 1.00 48.09 193 TYR A N 1
ATOM 1494 C CA . TYR A 1 193 ? -24.761 -18.983 2.803 1.00 48.09 193 TYR A CA 1
ATOM 1495 C C . TYR A 1 193 ? -25.919 -18.165 2.186 1.00 48.09 193 TYR A C 1
ATOM 1497 O O . TYR A 1 193 ? -25.870 -16.931 2.208 1.00 48.09 193 TYR A O 1
ATOM 1505 N N . PRO A 1 194 ? -26.974 -18.807 1.637 1.00 43.03 194 PRO A N 1
ATOM 1506 C CA . PRO A 1 194 ? -28.156 -18.104 1.125 1.00 43.03 194 PRO A CA 1
ATOM 1507 C C . PRO A 1 194 ? -28.833 -17.287 2.247 1.00 43.03 194 PRO A C 1
ATOM 1509 O O . PRO A 1 194 ? -28.817 -17.736 3.395 1.00 43.03 194 PRO A O 1
ATOM 1512 N N . PRO A 1 195 ? -29.427 -16.102 1.961 1.00 48.12 195 PRO A N 1
ATOM 1513 C CA . PRO A 1 195 ? -30.048 -15.725 0.684 1.00 48.12 195 PRO A CA 1
ATOM 1514 C C . PRO A 1 195 ? -29.372 -14.579 -0.106 1.00 48.12 195 PRO A C 1
ATOM 1516 O O . PRO A 1 195 ? -29.949 -14.111 -1.087 1.00 48.12 195 PRO A O 1
ATOM 1519 N N . PHE A 1 196 ? -28.181 -14.096 0.269 1.00 43.09 196 PHE A N 1
ATOM 1520 C CA . PHE A 1 196 ? -27.590 -12.903 -0.365 1.00 43.09 196 PHE A CA 1
ATOM 1521 C C . PHE A 1 196 ? -26.458 -13.233 -1.350 1.00 43.09 196 PHE A C 1
ATOM 1523 O O . PHE A 1 196 ? -25.302 -13.399 -0.977 1.00 43.09 196 PHE A O 1
ATOM 1530 N N . VAL A 1 197 ? -26.786 -13.254 -2.646 1.00 42.81 197 VAL A N 1
ATOM 1531 C CA . VAL A 1 197 ? -25.823 -13.371 -3.754 1.00 42.81 197 VAL A CA 1
ATOM 1532 C C . VAL A 1 197 ? -25.063 -12.045 -3.929 1.00 42.81 197 VAL A C 1
ATOM 1534 O O . VAL A 1 197 ? -25.461 -11.187 -4.711 1.00 42.81 197 VAL A O 1
ATOM 1537 N N . ILE A 1 198 ? -23.940 -11.868 -3.222 1.00 49.03 198 ILE A N 1
ATOM 1538 C CA . ILE A 1 198 ? -22.921 -10.828 -3.518 1.00 49.03 198 ILE A CA 1
ATOM 1539 C C . ILE A 1 198 ? -21.722 -11.467 -4.267 1.00 49.03 198 ILE A C 1
ATOM 1541 O O . ILE A 1 198 ? -20.588 -11.004 -4.208 1.00 49.03 198 ILE A O 1
ATOM 1545 N N . CYS A 1 199 ? -21.945 -12.574 -4.988 1.00 46.69 199 CYS A N 1
ATOM 1546 C CA . CYS A 1 199 ? -20.860 -13.408 -5.529 1.00 46.69 199 CYS A CA 1
ATOM 1547 C C . CYS A 1 199 ? -20.315 -12.970 -6.909 1.00 46.69 199 CYS A C 1
ATOM 1549 O O . CYS A 1 199 ? -19.199 -13.324 -7.272 1.00 46.69 199 CYS A O 1
ATOM 1551 N N . PHE A 1 200 ? -21.015 -12.115 -7.664 1.00 41.62 200 PHE A N 1
ATOM 1552 C CA . PHE A 1 200 ? -20.666 -11.855 -9.075 1.00 41.62 200 PHE A CA 1
ATOM 1553 C C . PHE A 1 200 ? -19.449 -10.947 -9.336 1.00 41.62 200 PHE A C 1
ATOM 1555 O O . PHE A 1 200 ? -19.131 -10.671 -10.488 1.00 41.62 200 PHE A O 1
ATOM 1562 N N . HIS A 1 201 ? -18.765 -10.447 -8.304 1.00 49.78 201 HIS A N 1
ATOM 1563 C CA . HIS A 1 201 ? -17.521 -9.685 -8.492 1.00 49.78 201 HIS A CA 1
ATOM 1564 C C . HIS A 1 201 ? -16.278 -10.404 -7.976 1.00 49.78 201 HIS A C 1
ATOM 1566 O O . HIS A 1 201 ? -15.180 -10.011 -8.348 1.00 49.78 201 HIS A O 1
ATOM 1572 N N . PHE A 1 202 ? -16.415 -11.441 -7.145 1.00 43.91 202 PHE A N 1
ATOM 1573 C CA . PHE A 1 202 ? -15.251 -12.077 -6.527 1.00 43.91 202 PHE A CA 1
ATOM 1574 C C . PHE A 1 202 ? -14.609 -13.134 -7.432 1.00 43.91 202 PHE A C 1
ATOM 1576 O O . PHE A 1 202 ? -13.390 -13.131 -7.561 1.00 43.91 202 PHE A O 1
ATOM 1583 N N . GLU A 1 203 ? -15.400 -13.960 -8.127 1.00 35.19 203 GLU A N 1
ATOM 1584 C CA . GLU A 1 203 ? -14.871 -14.927 -9.108 1.00 35.19 203 GLU A CA 1
ATOM 1585 C C . GLU A 1 203 ? -14.171 -14.224 -10.272 1.00 35.19 203 GLU A C 1
ATOM 1587 O O . GLU A 1 203 ? -13.018 -14.512 -10.569 1.00 35.19 203 GLU A O 1
ATOM 1592 N N . THR A 1 204 ? -14.789 -13.184 -10.837 1.00 39.44 204 THR A N 1
ATOM 1593 C CA . THR A 1 204 ? -14.176 -12.422 -11.936 1.00 39.44 204 THR A CA 1
ATOM 1594 C C . THR A 1 204 ? -12.933 -11.652 -11.497 1.00 39.44 204 THR A C 1
ATOM 1596 O O . THR A 1 204 ? -12.106 -11.326 -12.335 1.00 39.44 204 THR A O 1
ATOM 1599 N N . LEU A 1 205 ? -12.791 -11.329 -10.206 1.00 46.41 205 LEU A N 1
ATOM 1600 C CA . LEU A 1 205 ? -11.578 -10.705 -9.675 1.00 46.41 205 LEU A CA 1
ATOM 1601 C C . LEU A 1 205 ? -10.476 -11.734 -9.424 1.00 46.41 205 LEU A C 1
ATOM 1603 O O . LEU A 1 205 ? -9.332 -11.424 -9.730 1.00 46.41 205 LEU A O 1
ATOM 1607 N N . CYS A 1 206 ? -10.801 -12.936 -8.938 1.00 37.03 206 CYS A N 1
ATOM 1608 C CA . CYS A 1 206 ? -9.840 -14.036 -8.830 1.00 37.03 206 CYS A CA 1
ATOM 1609 C C . CYS A 1 206 ? -9.287 -14.471 -10.192 1.00 37.03 206 CYS A C 1
ATOM 1611 O O . CYS A 1 206 ? -8.093 -14.727 -10.272 1.00 37.03 206 CYS A O 1
ATOM 1613 N N . ASP A 1 207 ? -10.102 -14.455 -11.248 1.00 33.75 207 ASP A N 1
ATOM 1614 C CA . ASP A 1 207 ? -9.658 -14.782 -12.612 1.00 33.75 207 ASP A CA 1
ATOM 1615 C C . ASP A 1 207 ? -8.968 -13.604 -13.341 1.00 33.75 207 ASP A C 1
ATOM 1617 O O . ASP A 1 207 ? -8.409 -13.781 -14.423 1.00 33.75 207 ASP A O 1
ATOM 1621 N N . LEU A 1 208 ? -8.994 -12.390 -12.765 1.00 38.03 208 LEU A N 1
ATOM 1622 C CA . LEU A 1 208 ? -8.261 -11.205 -13.253 1.00 38.03 208 LEU A CA 1
ATOM 1623 C C . LEU A 1 208 ? -6.978 -10.891 -12.455 1.00 38.03 208 LEU A C 1
ATOM 1625 O O . LEU A 1 208 ? -6.303 -9.901 -12.777 1.00 38.03 208 LEU A O 1
ATOM 1629 N N . PHE A 1 209 ? -6.665 -11.663 -11.408 1.00 41.62 209 PHE A N 1
ATOM 1630 C CA . PHE A 1 209 ? -5.365 -11.621 -10.732 1.00 41.62 209 PHE A CA 1
ATOM 1631 C C . PHE A 1 209 ? -4.408 -12.582 -11.420 1.00 41.62 209 PHE A C 1
ATOM 1633 O O . PHE A 1 209 ? -3.313 -12.091 -11.777 1.00 41.62 209 PHE A O 1
#

Organism: Zea mays (NCBI:txid4577)

Radius of gyration: 18.79 Å; Cα contacts (8 Å, |Δi|>4): 189; chains: 1; bounding box: 46×43×46 Å

InterPro domains:
  IPR000308 14-3-3 protein [PR00305] (25-54)
  IPR000308 14-3-3 protein [PR00305] (74-98)
  IPR000308 14-3-3 protein [PR00305] (105-127)
  IPR000308 14-3-3 protein [PR00305] (140-166)
  IPR000308 14-3-3 protein [PR00305] (167-193)
  IPR000308 14-3-3 protein [PTHR18860] (1-187)
  IPR023409 14-3-3 protein, conserved site [PS00796] (31-41)
  IPR023410 14-3-3 domain [PF00244] (23-187)
  IPR023410 14-3-3 domain [SM00101] (2-207)
  IPR036815 14-3-3 domain superfamily [G3DSA:1.20.190.20] (12-192)
  IPR036815 14-3-3 domain superfamily [SSF48445] (23-187)

pLDDT: mean 84.11, std 18.3, range [33.75, 98.38]

Secondary structure (DSSP, 8-state):
-HHHHHHHHHHHHHHH----S--PPPPHHHHHHHHHHHHHHHHHHHHHHHHHHHHHHHHHHTT-HHHHHHHHHHHHHHHHHHHHHHHHHHHHIIIIITTT--SHHHHHHHHHHHHHHHHHHHHH--HHHHHHHHHHHHHHHHHHHHHHHHHS-TT-HHHHHHHHHHHHHHHHTT--HHHHHHHHHHHHHHHTSTT---GGGHHHHHTT-